Protein AF-A0A1H1RZ19-F1 (afdb_monomer)

Mean predicted aligned error: 8.36 Å

Solvent-accessible surface area (backbone atoms only — not comparable to full-atom values): 12724 Å² total; per-residue (Å²): 133,84,78,77,74,50,70,67,59,52,52,50,51,54,49,50,52,49,50,51,52,53,49,49,51,53,49,47,53,51,46,60,72,70,47,78,81,50,69,70,59,29,26,63,43,12,75,70,41,49,83,38,69,93,75,82,84,75,64,56,87,91,34,63,36,38,54,49,29,63,67,42,59,82,51,54,64,71,57,31,11,43,43,9,34,37,51,69,26,90,18,26,18,36,64,32,39,42,52,25,56,21,51,54,70,91,47,77,71,56,74,73,38,86,88,57,68,64,38,56,45,29,55,48,44,35,52,49,25,48,76,73,72,44,88,58,49,57,59,92,46,32,67,60,30,39,68,54,41,33,28,53,44,12,41,52,46,45,72,35,44,58,74,87,52,40,61,59,48,61,75,75,44,65,86,37,77,38,57,45,46,52,51,50,51,44,32,47,40,21,65,33,67,42,86,95,45,59,62,78,91,61,55,98,84,68,61,75,79,60,60,51,51,56,55,38,50,32,49,61,44,38,59,71,62,73,75,110

Nearest PDB structures (foldseek):
  3h2u-assembly2_C  TM=2.054E-01  e=4.046E+00  Homo sapiens
  2wxx-assembly3_C  TM=2.469E-01  e=5.140E+00  Mus musculus

Foldseek 3Di:
DDPPCPPVNVVVVVVVVVVVVVVVVVVVVVVVVVDQDDLLRLLQQLVVAAADDDDDDADDPPFQLNVLLVLLVVDDQSLLSSLCSLLVFNHSYSRSSSQSLQQDDPDPVSVVDPPRNGHTNLVSLQSLCVVLVHDDDDSVVSLVSLLVLQLSLQQLLLVLFDPVCNVVDVVPDDRRLCPSLVVLSLLSSVSSVNPPGDVPPDDPPRDRPDRSNSSSSSVSSCSVVVVD

Sequence (228 aa):
MTKYKSRRRWQAECWLSRQTDTLAEHLSALREQLLPATWPVRCARAGGLPDGRLGNWQPQPGSSSAELALLLQPVPLEQRQLLGSLLDAPAAGALALVEAVEQLELEWRQRLDPLHSHRQYAAQLETLARLLKLTPAARSAYLDNERKIFPAIDILLFESLPIRLRTDMANRHVMGDGACLQWWLERLLARAGVSGYDLGSLGDDDWPEIPPAWLALGWIVSLRFAAG

Organism: NCBI:txid797277

Radius of gyration: 22.42 Å; Cα contacts (8 Å, |Δi|>4): 269; chains: 1; bounding box: 80×39×56 Å

pLDDT: mean 87.14, std 10.63, range [33.84, 95.94]

Structure (mmCIF, N/CA/C/O backbone):
data_AF-A0A1H1RZ19-F1
#
_entry.id   AF-A0A1H1RZ19-F1
#
loop_
_atom_site.group_PDB
_atom_site.id
_atom_site.type_symbol
_atom_site.label_atom_id
_atom_site.label_alt_id
_atom_site.label_comp_id
_atom_site.label_asym_id
_atom_site.label_entity_id
_atom_site.label_seq_id
_atom_site.pdbx_PDB_ins_code
_atom_site.Cartn_x
_atom_site.Cartn_y
_atom_site.Cartn_z
_atom_site.occupancy
_atom_site.B_iso_or_equiv
_atom_site.auth_seq_id
_atom_site.auth_comp_id
_atom_site.auth_asym_id
_atom_site.auth_atom_id
_atom_site.pdbx_PDB_model_num
ATOM 1 N N . MET A 1 1 ? 64.285 -7.521 20.292 1.00 33.84 1 MET A N 1
ATOM 2 C CA . MET A 1 1 ? 63.827 -8.304 21.463 1.00 33.84 1 MET A CA 1
ATOM 3 C C . MET A 1 1 ? 62.309 -8.237 21.530 1.00 33.84 1 MET A C 1
ATOM 5 O O . MET A 1 1 ? 61.757 -7.202 21.884 1.00 33.84 1 MET A O 1
ATOM 9 N N . THR A 1 2 ? 61.630 -9.297 21.104 1.00 47.00 2 THR A N 1
ATOM 10 C CA . THR A 1 2 ? 60.167 -9.405 21.126 1.00 47.00 2 THR A CA 1
ATOM 11 C C . THR A 1 2 ? 59.695 -9.617 22.568 1.00 47.00 2 THR A C 1
ATOM 13 O 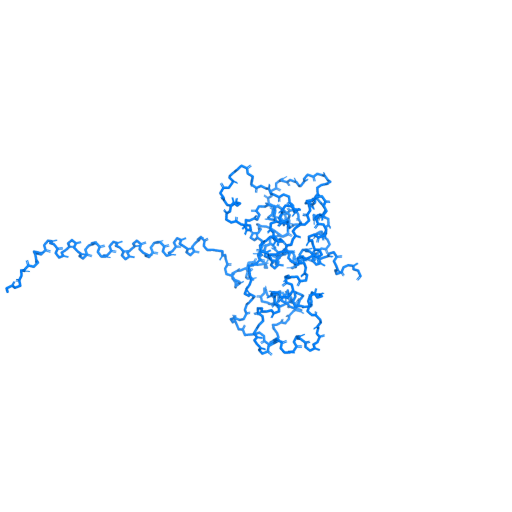O . THR A 1 2 ? 60.009 -10.622 23.200 1.00 47.00 2 THR A O 1
ATOM 16 N N . LYS A 1 3 ? 58.980 -8.635 23.137 1.00 55.81 3 LYS A N 1
ATOM 17 C CA . LYS A 1 3 ? 58.358 -8.759 24.466 1.00 55.81 3 LYS A CA 1
ATOM 18 C C . LYS A 1 3 ? 57.322 -9.885 24.413 1.00 55.81 3 LYS A C 1
ATOM 20 O O . LYS A 1 3 ? 56.315 -9.750 23.722 1.00 55.81 3 LYS A O 1
ATOM 25 N N . TYR A 1 4 ? 57.563 -10.972 25.145 1.00 54.56 4 TYR A N 1
ATOM 26 C CA . TYR A 1 4 ? 56.588 -12.042 25.351 1.00 54.56 4 TYR A CA 1
ATOM 27 C C . TYR A 1 4 ? 55.270 -11.434 25.857 1.00 54.56 4 TYR A C 1
ATOM 29 O O . TYR A 1 4 ? 55.223 -10.866 26.951 1.00 54.56 4 TYR A O 1
ATOM 37 N N . LYS A 1 5 ? 54.191 -11.519 25.062 1.00 57.38 5 LYS A N 1
ATOM 38 C CA . LYS A 1 5 ? 52.839 -11.214 25.550 1.00 57.38 5 LYS A CA 1
ATOM 39 C C . LYS A 1 5 ? 52.567 -12.172 26.709 1.00 57.38 5 LYS A C 1
ATOM 41 O O . LYS A 1 5 ? 52.636 -13.386 26.531 1.00 57.38 5 LYS A O 1
ATOM 46 N N . SER A 1 6 ? 52.301 -11.646 27.905 1.00 78.62 6 SER A N 1
ATOM 47 C CA . SER A 1 6 ? 51.962 -12.501 29.043 1.00 78.62 6 SER A CA 1
ATOM 48 C C . SER A 1 6 ? 50.733 -13.339 28.680 1.00 78.62 6 SER A C 1
ATOM 50 O O . SER A 1 6 ? 49.784 -12.827 28.083 1.00 78.62 6 SER A O 1
ATOM 52 N N . ARG A 1 7 ? 50.736 -14.632 29.030 1.00 76.06 7 ARG A N 1
ATOM 53 C CA . ARG A 1 7 ? 49.627 -15.559 28.732 1.00 76.06 7 ARG A CA 1
ATOM 54 C C . ARG A 1 7 ? 48.264 -14.982 29.138 1.00 76.06 7 ARG A C 1
ATOM 56 O O . ARG A 1 7 ? 47.298 -15.132 28.403 1.00 76.06 7 ARG A O 1
ATOM 63 N N . ARG A 1 8 ? 48.219 -14.250 30.258 1.00 77.56 8 ARG A N 1
ATOM 64 C CA . ARG A 1 8 ? 47.027 -13.539 30.749 1.00 77.56 8 ARG A CA 1
ATOM 65 C C . ARG A 1 8 ? 46.564 -12.419 29.814 1.00 77.56 8 ARG A C 1
ATOM 67 O O . ARG A 1 8 ? 45.372 -12.293 29.575 1.00 77.56 8 ARG A O 1
ATOM 74 N N . ARG A 1 9 ? 47.489 -11.626 29.262 1.00 79.44 9 ARG A N 1
ATOM 75 C CA . ARG A 1 9 ? 47.165 -10.559 28.304 1.00 79.44 9 ARG A CA 1
ATOM 76 C C . ARG A 1 9 ? 46.653 -11.129 26.984 1.00 79.44 9 ARG A C 1
ATOM 78 O O . ARG A 1 9 ? 45.680 -10.617 26.454 1.00 79.44 9 ARG A O 1
ATOM 85 N N . TRP A 1 10 ? 47.257 -12.213 26.497 1.00 82.38 10 TRP A N 1
ATOM 86 C CA . TRP A 1 10 ? 46.764 -12.910 25.307 1.00 82.38 10 TRP A CA 1
ATOM 87 C C . TRP A 1 10 ? 45.369 -13.517 25.533 1.00 82.38 10 TRP A C 1
ATOM 89 O O . TRP A 1 10 ? 44.485 -13.339 24.706 1.00 82.38 10 TRP A O 1
ATOM 99 N N . GLN A 1 11 ? 45.128 -14.148 26.688 1.00 82.56 11 GLN A N 1
ATOM 100 C CA . GLN A 1 11 ? 43.800 -14.659 27.054 1.00 82.56 11 GLN A CA 1
ATOM 101 C C . GLN A 1 11 ? 42.747 -13.547 27.158 1.00 82.56 11 GLN A C 1
ATOM 103 O O . GLN A 1 11 ? 41.625 -13.744 26.702 1.00 82.56 11 GLN A O 1
ATOM 108 N N . ALA A 1 12 ? 43.105 -12.384 27.712 1.00 83.19 12 ALA A N 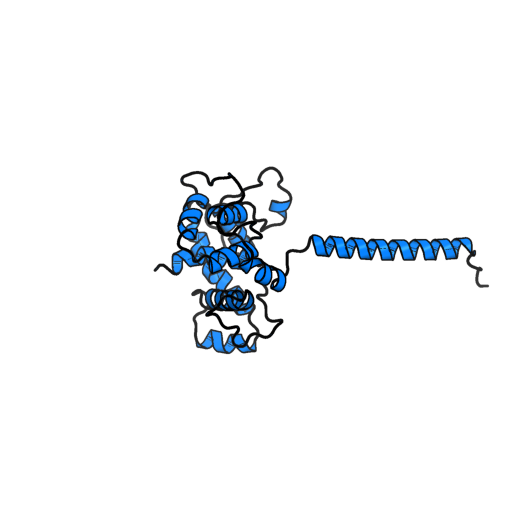1
ATOM 109 C CA . ALA A 1 12 ? 42.217 -11.226 27.776 1.00 83.19 12 ALA A CA 1
ATOM 110 C C . ALA A 1 12 ? 41.920 -10.642 26.384 1.00 83.19 12 ALA A C 1
ATOM 112 O O . ALA A 1 12 ? 40.768 -10.343 26.094 1.00 83.19 12 ALA A O 1
ATOM 113 N N . GLU A 1 13 ? 42.925 -10.533 25.506 1.00 84.94 13 GLU A N 1
ATOM 114 C CA . GLU A 1 13 ? 42.750 -10.103 24.109 1.00 84.94 13 GLU A CA 1
ATOM 115 C C . GLU A 1 13 ? 41.834 -11.073 23.339 1.00 84.94 13 GLU A C 1
ATOM 117 O O . GLU A 1 13 ? 40.903 -10.635 22.668 1.00 84.94 13 GLU A O 1
ATOM 122 N N . CYS A 1 14 ? 42.025 -12.388 23.490 1.00 83.81 14 CYS A N 1
ATOM 123 C CA . CYS A 1 14 ? 41.146 -13.391 22.882 1.00 83.81 14 CYS A CA 1
ATOM 124 C C . CYS A 1 14 ? 39.724 -13.359 23.455 1.00 83.81 14 CYS A C 1
ATOM 126 O O . CYS A 1 14 ? 38.765 -13.552 22.712 1.00 83.81 14 CYS A O 1
ATOM 128 N N . TRP A 1 15 ? 39.571 -13.137 24.763 1.00 87.81 15 TRP A N 1
ATOM 129 C CA . TRP A 1 15 ? 38.255 -13.007 25.385 1.00 87.81 15 TRP A CA 1
ATOM 130 C C . TRP A 1 15 ? 37.529 -11.756 24.880 1.00 87.81 15 TRP A C 1
ATOM 132 O O . TRP A 1 15 ? 36.383 -11.866 24.460 1.00 87.81 15 TRP A O 1
ATOM 142 N N . LEU A 1 16 ? 38.211 -10.606 24.829 1.00 87.12 16 LEU A N 1
ATOM 143 C CA . LEU A 1 16 ? 37.665 -9.359 24.285 1.00 87.12 16 LEU A CA 1
ATOM 144 C C . LEU A 1 16 ? 37.248 -9.510 22.820 1.00 87.12 16 LEU A C 1
ATOM 146 O O . LEU A 1 16 ? 36.132 -9.135 22.492 1.00 87.12 16 LEU A O 1
ATOM 150 N N . SER A 1 17 ? 38.097 -10.112 21.977 1.00 86.50 17 SER A N 1
ATOM 151 C CA . SER A 1 17 ? 37.775 -10.369 20.565 1.00 86.50 17 SER A CA 1
ATOM 152 C C . SER A 1 17 ? 36.513 -11.220 20.416 1.00 86.50 17 SER A C 1
ATOM 154 O O . SER A 1 17 ? 35.627 -10.888 19.640 1.00 86.50 17 SER A O 1
ATOM 156 N N . ARG A 1 18 ? 36.381 -12.288 21.211 1.00 86.00 18 ARG A N 1
ATOM 157 C CA . ARG A 1 18 ? 35.176 -13.128 21.181 1.00 86.00 18 ARG A CA 1
ATOM 158 C C . ARG A 1 18 ? 33.934 -12.362 21.624 1.00 86.00 18 ARG A C 1
ATOM 160 O O . ARG A 1 18 ? 32.890 -12.517 21.012 1.00 86.00 18 ARG A O 1
ATOM 167 N N . GLN A 1 19 ? 34.037 -11.537 22.667 1.00 86.38 19 GLN A N 1
ATOM 168 C CA . GLN A 1 19 ? 32.906 -10.720 23.113 1.00 86.38 19 GLN A CA 1
ATOM 169 C C . GLN A 1 19 ? 32.511 -9.670 22.071 1.00 86.38 19 GLN A C 1
ATOM 171 O O . GLN A 1 19 ? 31.323 -9.421 21.895 1.00 86.38 19 GLN A O 1
ATOM 176 N N . THR A 1 20 ? 33.471 -9.071 21.358 1.00 85.50 20 THR A N 1
ATOM 177 C CA . THR A 1 20 ? 33.160 -8.144 20.262 1.00 85.50 20 THR A CA 1
ATOM 178 C C . THR A 1 20 ? 32.471 -8.846 19.100 1.00 85.50 20 THR A C 1
ATOM 180 O O . THR A 1 20 ? 31.514 -8.289 18.572 1.00 85.50 20 THR A O 1
ATOM 183 N N . ASP A 1 21 ? 32.889 -10.067 18.757 1.00 87.94 21 ASP A N 1
ATOM 184 C CA . ASP A 1 21 ? 32.247 -10.860 17.703 1.00 87.94 21 ASP A CA 1
ATOM 185 C C . ASP A 1 21 ? 30.809 -11.229 18.107 1.00 87.94 21 ASP A C 1
ATOM 187 O O . ASP A 1 21 ? 29.872 -10.967 17.358 1.00 87.94 21 ASP A O 1
ATOM 191 N N . THR A 1 22 ? 30.597 -11.701 19.343 1.00 87.12 22 THR A N 1
ATOM 192 C CA . THR A 1 22 ? 29.250 -11.995 19.870 1.00 87.12 22 THR A CA 1
ATOM 193 C C . THR A 1 22 ? 28.356 -10.751 19.914 1.00 87.12 22 THR A C 1
ATOM 195 O O . THR A 1 22 ? 27.176 -10.815 19.578 1.00 87.12 22 THR A O 1
ATOM 198 N N . LEU A 1 23 ? 28.894 -9.592 20.308 1.00 84.44 23 LEU A N 1
ATOM 199 C CA . LEU A 1 23 ? 28.138 -8.337 20.293 1.00 84.44 23 LEU A CA 1
ATOM 200 C C . LEU A 1 23 ? 27.804 -7.885 18.869 1.00 84.44 23 LEU A C 1
ATOM 202 O O . LEU A 1 23 ? 26.711 -7.368 18.652 1.00 84.44 23 LEU A O 1
ATOM 206 N N . ALA A 1 24 ? 28.709 -8.078 17.909 1.00 85.12 24 ALA A N 1
ATOM 207 C CA . ALA A 1 24 ? 28.450 -7.778 16.506 1.00 85.12 24 ALA A CA 1
ATOM 208 C C . ALA A 1 24 ? 27.351 -8.687 15.933 1.00 85.12 24 ALA A C 1
ATOM 210 O O . ALA A 1 24 ? 26.452 -8.185 15.263 1.00 85.12 24 ALA A O 1
ATOM 211 N N . GLU A 1 25 ? 27.365 -9.982 16.260 1.00 85.12 25 GLU A N 1
ATOM 212 C CA . GLU A 1 25 ? 26.311 -10.937 15.893 1.00 85.12 25 GLU A CA 1
ATOM 213 C C . GLU A 1 25 ? 24.958 -10.548 16.503 1.00 85.12 25 GLU A C 1
ATOM 215 O O . GLU A 1 25 ? 23.965 -10.438 15.786 1.00 85.12 25 GLU A O 1
ATOM 220 N N . HIS A 1 26 ? 24.914 -10.249 17.807 1.00 81.00 26 HIS A N 1
ATOM 221 C CA . HIS A 1 26 ? 23.688 -9.800 18.473 1.00 81.00 26 HIS A CA 1
ATOM 222 C C . HIS A 1 26 ? 23.165 -8.480 17.900 1.00 81.00 26 HIS A C 1
ATOM 224 O O . HIS A 1 26 ? 21.961 -8.315 17.719 1.00 81.00 26 HIS A O 1
ATOM 230 N N . LEU A 1 27 ? 24.054 -7.533 17.595 1.00 75.25 27 LEU A N 1
ATOM 231 C CA . LEU A 1 27 ? 23.679 -6.256 16.998 1.00 75.25 27 LEU A CA 1
ATOM 232 C C . LEU A 1 27 ? 23.210 -6.423 15.547 1.00 75.25 27 LEU A C 1
ATOM 234 O O . LEU A 1 27 ? 22.304 -5.707 15.129 1.00 75.25 27 LEU A O 1
ATOM 238 N N . SER A 1 28 ? 23.776 -7.370 14.793 1.00 73.94 28 SER A N 1
ATOM 239 C CA . SER A 1 28 ? 23.291 -7.744 13.459 1.00 73.94 28 SER A CA 1
ATOM 240 C C . SER A 1 28 ? 21.894 -8.355 13.535 1.00 73.94 28 SER A C 1
ATOM 242 O O . SER A 1 28 ? 20.997 -7.891 12.841 1.00 73.94 28 SER A O 1
ATOM 244 N N . ALA A 1 29 ? 21.673 -9.307 14.445 1.00 71.88 29 ALA A N 1
ATOM 245 C CA . ALA A 1 29 ? 20.367 -9.929 14.653 1.00 71.88 29 ALA A CA 1
ATOM 246 C C . ALA A 1 29 ? 19.306 -8.910 15.106 1.00 71.88 29 ALA A C 1
ATOM 248 O O . ALA A 1 29 ? 18.189 -8.900 14.597 1.00 71.88 29 ALA A O 1
ATOM 249 N N . LEU A 1 30 ? 19.658 -7.998 16.020 1.00 67.38 30 LEU A N 1
ATOM 250 C CA . LEU A 1 30 ? 18.777 -6.900 16.428 1.00 67.38 30 LEU A CA 1
ATOM 251 C C . LEU A 1 30 ? 18.488 -5.940 15.272 1.00 67.38 30 LEU A C 1
ATOM 253 O O . LEU A 1 30 ? 17.358 -5.491 15.120 1.00 67.38 30 LEU A O 1
ATOM 257 N N . ARG A 1 31 ? 19.485 -5.625 14.438 1.00 65.31 31 ARG A N 1
ATOM 258 C CA . ARG A 1 31 ? 19.270 -4.817 13.233 1.00 65.31 31 ARG A CA 1
ATOM 259 C C . ARG A 1 31 ? 18.312 -5.507 12.273 1.00 65.31 31 ARG A C 1
ATOM 261 O O . ARG A 1 31 ? 17.390 -4.852 11.816 1.00 65.31 31 ARG A O 1
ATOM 268 N N . GLU A 1 32 ? 18.479 -6.800 12.018 1.00 63.59 32 GLU A N 1
ATOM 269 C CA . GLU A 1 32 ? 17.571 -7.584 11.172 1.00 63.59 32 GLU A CA 1
ATOM 270 C C . GLU A 1 32 ? 16.138 -7.606 11.715 1.00 63.59 32 GLU A C 1
ATOM 272 O O . GLU A 1 32 ? 15.199 -7.441 10.945 1.00 63.59 32 GLU A O 1
ATOM 277 N N . GLN A 1 33 ? 15.960 -7.716 13.035 1.00 61.22 33 GLN A N 1
ATOM 278 C CA . GLN A 1 33 ? 14.642 -7.656 13.682 1.00 61.22 33 GLN A CA 1
ATOM 279 C C . GLN A 1 33 ? 13.977 -6.275 13.600 1.00 61.22 33 GLN A C 1
ATOM 281 O O . GLN A 1 33 ? 12.756 -6.174 13.688 1.00 61.22 33 GLN A O 1
ATOM 286 N N . LEU A 1 34 ? 14.773 -5.213 13.466 1.00 61.41 34 LEU A N 1
ATOM 287 C CA . LEU A 1 34 ? 14.302 -3.829 13.391 1.00 61.41 34 LEU A CA 1
ATOM 288 C C . LEU A 1 34 ? 14.197 -3.313 11.949 1.00 61.41 34 LEU A C 1
ATOM 290 O O . LEU A 1 34 ? 13.674 -2.217 11.730 1.00 61.41 34 LEU A O 1
ATOM 294 N N . LEU A 1 35 ? 14.708 -4.061 10.967 1.00 65.69 35 LEU A N 1
ATOM 295 C CA . LEU A 1 35 ? 14.567 -3.712 9.562 1.00 65.69 35 LEU A CA 1
ATOM 296 C C . LEU A 1 35 ? 13.120 -3.958 9.108 1.00 65.69 35 LEU A C 1
ATOM 298 O O . LEU A 1 35 ? 12.492 -4.933 9.524 1.00 65.69 35 LEU A O 1
ATOM 302 N N . PRO A 1 36 ? 12.573 -3.097 8.231 1.00 71.31 36 PRO A N 1
ATOM 303 C CA . PRO A 1 36 ? 11.273 -3.347 7.626 1.00 71.31 36 PRO A CA 1
ATOM 304 C C . PRO A 1 36 ? 11.257 -4.719 6.946 1.00 71.31 36 PRO A C 1
ATOM 306 O O . PRO A 1 36 ? 12.239 -5.104 6.310 1.00 71.31 36 PRO A O 1
ATOM 309 N N . ALA A 1 37 ? 10.125 -5.423 7.022 1.00 82.38 37 ALA A N 1
ATOM 310 C CA . ALA A 1 37 ? 9.965 -6.704 6.342 1.00 82.38 37 ALA A CA 1
ATOM 311 C C . ALA A 1 37 ? 10.319 -6.588 4.848 1.00 82.38 37 ALA A C 1
ATOM 313 O O . ALA A 1 37 ? 9.940 -5.614 4.183 1.00 82.38 37 ALA A O 1
ATOM 314 N N . THR A 1 38 ? 11.034 -7.583 4.324 1.00 88.12 38 THR A N 1
ATOM 315 C CA . THR A 1 38 ? 11.416 -7.641 2.909 1.00 88.12 38 THR A CA 1
ATOM 316 C C . THR A 1 38 ? 10.196 -7.896 2.021 1.00 88.12 38 THR A C 1
ATOM 318 O O . THR A 1 38 ? 9.161 -8.388 2.479 1.00 88.12 38 THR A O 1
ATOM 321 N N . TRP A 1 39 ? 10.308 -7.590 0.727 1.00 91.19 39 TRP A N 1
ATOM 322 C CA . TRP A 1 39 ? 9.234 -7.836 -0.237 1.00 91.19 39 TRP A CA 1
ATOM 323 C C . TRP A 1 39 ? 8.724 -9.292 -0.269 1.00 91.19 39 TRP A C 1
ATOM 325 O O . TRP A 1 39 ? 7.502 -9.461 -0.213 1.00 91.19 39 TRP A O 1
ATOM 335 N N . PRO A 1 40 ? 9.583 -10.338 -0.271 1.00 91.56 40 PRO A N 1
ATOM 336 C CA . PRO A 1 40 ? 9.120 -11.724 -0.173 1.00 91.56 40 PRO A CA 1
ATOM 337 C C . PRO A 1 40 ? 8.281 -11.989 1.081 1.00 91.56 40 PRO A C 1
ATOM 339 O O . PRO A 1 40 ? 7.213 -12.591 0.994 1.00 91.56 40 PRO A O 1
ATOM 342 N N . VAL A 1 41 ? 8.730 -11.495 2.243 1.00 91.06 41 VAL A N 1
ATOM 343 C CA . VAL A 1 41 ? 8.024 -11.676 3.523 1.00 91.06 41 VAL A CA 1
ATOM 344 C C . VAL A 1 41 ? 6.656 -10.994 3.489 1.00 91.06 41 VAL A C 1
ATOM 346 O O . VAL A 1 41 ? 5.673 -11.563 3.959 1.00 91.06 41 VAL A O 1
ATOM 349 N N . ARG A 1 42 ? 6.563 -9.804 2.886 1.00 92.88 42 ARG A N 1
ATOM 350 C CA . ARG A 1 42 ? 5.290 -9.090 2.717 1.00 92.88 42 ARG A CA 1
ATOM 351 C C . ARG A 1 42 ? 4.338 -9.827 1.772 1.00 92.88 42 ARG A C 1
ATOM 353 O O . ARG A 1 42 ? 3.176 -10.031 2.105 1.00 92.88 42 ARG A O 1
ATOM 360 N N . CYS A 1 43 ? 4.822 -10.303 0.627 1.00 92.62 43 CYS A N 1
ATOM 361 C CA . CYS A 1 43 ? 3.972 -11.057 -0.300 1.00 92.62 43 CYS A CA 1
ATOM 362 C C . CYS A 1 43 ? 3.447 -12.351 0.341 1.00 92.62 43 CYS A C 1
ATOM 364 O O . CYS A 1 43 ? 2.262 -12.647 0.230 1.00 92.62 43 CYS A O 1
ATOM 366 N N . ALA A 1 44 ? 4.295 -13.070 1.084 1.00 91.88 44 ALA A N 1
ATOM 367 C CA . ALA A 1 44 ? 3.886 -14.269 1.814 1.00 91.88 44 ALA A CA 1
ATOM 368 C C . ALA A 1 44 ? 2.870 -13.969 2.933 1.00 91.88 44 ALA A C 1
ATOM 370 O O . ALA A 1 44 ? 1.959 -14.760 3.173 1.00 91.88 44 ALA A O 1
ATOM 371 N N . ARG A 1 45 ? 2.999 -12.821 3.615 1.00 92.44 45 ARG A N 1
ATOM 372 C CA . ARG A 1 45 ? 2.071 -12.390 4.673 1.00 92.44 45 ARG A CA 1
ATOM 373 C C . ARG A 1 45 ? 0.700 -11.992 4.128 1.00 92.44 45 ARG A C 1
ATOM 375 O O . ARG A 1 45 ? -0.286 -12.213 4.829 1.00 92.44 45 ARG A O 1
ATOM 382 N N . ALA A 1 46 ? 0.626 -11.418 2.925 1.00 91.56 46 ALA A N 1
ATOM 383 C CA . ALA A 1 46 ? -0.607 -10.864 2.364 1.00 91.56 46 ALA A CA 1
ATOM 384 C C . ALA A 1 46 ? -1.785 -11.853 2.438 1.00 91.56 46 ALA A C 1
ATOM 386 O O . ALA A 1 46 ? -2.792 -11.547 3.074 1.00 91.56 46 ALA A O 1
ATOM 387 N N . GLY A 1 47 ? -1.626 -13.072 1.910 1.00 86.00 47 GLY A N 1
ATOM 388 C CA . GLY A 1 47 ? -2.696 -14.081 1.890 1.00 86.00 47 GLY A CA 1
ATOM 389 C C . GLY A 1 47 ? -3.143 -14.594 3.269 1.00 86.00 47 GLY A C 1
ATOM 390 O O . GLY A 1 47 ? -4.195 -15.217 3.378 1.00 86.00 47 GLY A O 1
ATOM 391 N N . GLY A 1 48 ? -2.371 -14.330 4.330 1.00 87.56 48 GLY A N 1
ATOM 392 C CA . GLY A 1 48 ? -2.681 -14.740 5.702 1.00 87.56 48 GLY A CA 1
ATOM 393 C C . GLY A 1 48 ? -3.392 -13.678 6.544 1.00 87.56 48 GLY A C 1
ATOM 394 O O . GLY A 1 48 ? -3.719 -13.946 7.701 1.00 87.56 48 GLY A O 1
ATOM 395 N N . LEU A 1 49 ? -3.612 -12.468 6.017 1.00 91.88 49 LEU A N 1
ATOM 396 C CA . LEU A 1 49 ? -4.243 -11.396 6.785 1.00 91.88 49 LEU A CA 1
ATOM 397 C C . LEU A 1 49 ? -5.763 -11.603 6.880 1.00 91.88 49 LEU A C 1
ATOM 399 O O . LEU A 1 49 ? -6.424 -11.744 5.846 1.00 91.88 49 LEU A O 1
ATOM 403 N N . PRO A 1 50 ? -6.345 -11.585 8.094 1.00 92.06 50 PRO A N 1
ATOM 404 C CA . PRO A 1 50 ? -7.780 -11.767 8.261 1.00 92.06 50 PRO A CA 1
ATOM 405 C C . PRO A 1 50 ? -8.554 -10.583 7.673 1.00 92.06 50 PRO A C 1
ATOM 407 O O . PRO A 1 50 ? -8.143 -9.424 7.818 1.00 92.06 50 PRO A O 1
ATOM 410 N N . ASP A 1 51 ? -9.706 -10.869 7.057 1.00 85.19 51 ASP A N 1
ATOM 411 C CA . ASP A 1 51 ? -10.685 -9.824 6.765 1.00 85.19 51 ASP A CA 1
ATOM 412 C C . ASP A 1 51 ? -11.346 -9.387 8.074 1.00 85.19 51 ASP A C 1
ATOM 414 O O . ASP A 1 51 ? -11.799 -10.208 8.873 1.00 85.19 51 ASP A O 1
ATOM 418 N N . GLY A 1 52 ? -11.374 -8.082 8.310 1.00 85.38 52 GLY A N 1
ATOM 419 C CA . GLY A 1 52 ? -11.958 -7.496 9.502 1.00 85.38 52 GLY A CA 1
ATOM 420 C C . GLY A 1 52 ? -10.987 -6.620 10.270 1.00 85.38 52 GLY A C 1
ATOM 421 O O . GLY A 1 52 ? -10.053 -6.024 9.730 1.00 85.38 52 GLY A O 1
ATOM 422 N N . ARG A 1 53 ? -11.279 -6.475 11.556 1.00 82.56 53 ARG A N 1
ATOM 423 C CA . ARG A 1 53 ? -10.671 -5.463 12.400 1.00 82.56 53 ARG A CA 1
ATOM 424 C C . ARG A 1 53 ? -10.310 -6.038 13.758 1.00 82.56 53 ARG A C 1
ATOM 426 O O . ARG A 1 53 ? -11.129 -6.708 14.372 1.00 82.56 53 ARG A O 1
ATOM 433 N N . LEU A 1 54 ? -9.103 -5.731 14.226 1.00 76.06 54 LEU A N 1
ATOM 434 C CA . LEU A 1 54 ? -8.569 -6.236 15.495 1.00 76.06 54 LEU A CA 1
ATOM 435 C C . LEU A 1 54 ? -8.599 -5.197 16.636 1.00 76.06 54 LEU A C 1
ATOM 437 O O . LEU A 1 54 ? -8.178 -5.505 17.745 1.00 76.06 54 LEU A O 1
ATOM 441 N N . GLY A 1 55 ? -9.110 -3.984 16.389 1.00 80.00 55 GLY A N 1
ATOM 442 C CA . GLY A 1 55 ? -9.170 -2.883 17.359 1.00 80.00 55 GLY A CA 1
ATOM 443 C C . GLY A 1 55 ? -10.457 -2.053 17.276 1.00 80.00 55 GLY A C 1
ATOM 444 O O . GLY A 1 55 ? -11.292 -2.273 16.399 1.00 80.00 55 GLY A O 1
ATOM 445 N N . ASN A 1 56 ? -10.599 -1.081 18.189 1.00 86.50 56 ASN A N 1
ATOM 446 C CA . ASN A 1 56 ? -11.799 -0.236 18.341 1.00 86.50 56 ASN A CA 1
ATOM 447 C C . ASN A 1 56 ? -11.622 1.227 17.893 1.00 86.50 56 ASN A C 1
ATOM 449 O O . ASN A 1 56 ? -12.606 1.955 17.832 1.00 86.50 56 ASN A O 1
ATOM 453 N N . TRP A 1 57 ? -10.404 1.663 17.556 1.00 89.50 57 TRP A N 1
ATOM 454 C CA . TRP A 1 57 ? -10.089 3.002 17.021 1.00 89.50 57 TRP A CA 1
ATOM 455 C C . TRP A 1 57 ? -11.055 3.477 15.907 1.00 89.50 57 TRP A C 1
ATOM 457 O O . TRP A 1 57 ? -11.536 2.677 15.130 1.00 89.50 57 TRP A O 1
ATOM 467 N N . GLN A 1 58 ? -11.405 4.743 15.755 1.00 90.56 58 GLN A N 1
ATOM 468 C CA . GLN A 1 58 ? -12.221 5.146 14.597 1.00 90.56 58 GLN A CA 1
ATOM 469 C C . GLN A 1 58 ? -11.701 6.466 14.059 1.00 90.56 58 GLN A C 1
ATOM 471 O O . GLN A 1 58 ? -11.303 7.315 14.862 1.00 90.56 58 GLN A O 1
ATOM 476 N N . PRO A 1 59 ? -11.708 6.662 12.727 1.00 91.81 59 PRO A N 1
ATOM 477 C CA . PRO A 1 59 ? -11.363 7.955 12.176 1.00 91.81 59 PRO A CA 1
ATOM 478 C C . PRO A 1 59 ? -12.388 8.986 12.645 1.00 91.81 59 PRO A C 1
ATOM 480 O O . PRO A 1 59 ? -13.579 8.696 12.791 1.00 91.81 59 PRO A O 1
ATOM 483 N N . GLN A 1 60 ? -11.930 10.217 1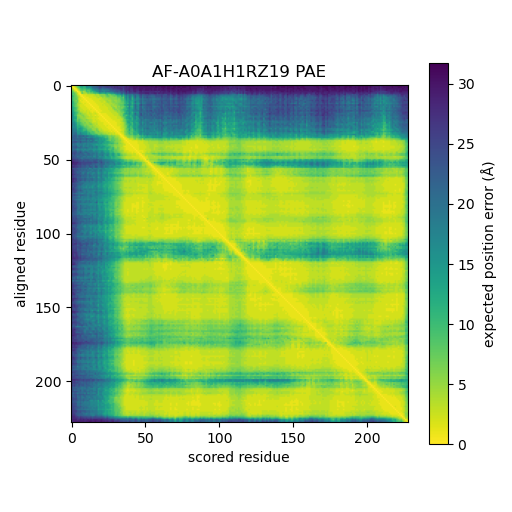2.847 1.00 90.12 60 GLN A N 1
ATOM 484 C CA . GLN A 1 60 ? -12.827 11.313 13.179 1.00 90.12 60 GLN A CA 1
ATOM 485 C C . GLN A 1 60 ? -13.851 11.513 12.041 1.00 90.12 60 GLN A C 1
ATOM 487 O O . GLN A 1 60 ? -13.443 11.590 10.875 1.00 90.12 60 GLN A O 1
ATOM 492 N N . PRO A 1 61 ? -15.159 11.634 12.333 1.00 90.56 61 PRO A N 1
ATOM 493 C CA . PRO A 1 61 ? -16.165 11.903 11.310 1.00 90.56 61 PRO A CA 1
ATOM 494 C C . PRO A 1 61 ? -15.845 13.176 10.517 1.00 90.56 61 PRO A C 1
ATOM 496 O O . PRO A 1 61 ? -15.462 14.191 11.097 1.00 90.56 61 PRO A O 1
ATOM 499 N N . GLY A 1 62 ? -15.990 13.114 9.192 1.00 88.69 62 GLY A N 1
ATOM 500 C CA . GLY A 1 62 ? -15.682 14.235 8.293 1.00 88.69 62 GLY A CA 1
ATOM 501 C C . GLY A 1 62 ? -14.186 14.512 8.088 1.00 88.69 62 GLY A C 1
ATOM 502 O O . GLY A 1 62 ? -13.836 15.528 7.496 1.00 88.69 62 GLY A O 1
ATOM 503 N N . SER A 1 63 ? -13.295 13.643 8.576 1.00 93.50 63 SER A N 1
ATOM 504 C CA . SER A 1 63 ? -11.859 13.729 8.288 1.00 93.50 63 SER A CA 1
ATOM 505 C C . SER A 1 63 ? -11.489 13.042 6.969 1.00 93.50 63 SER A C 1
ATOM 507 O O . SER A 1 63 ? -12.193 12.149 6.496 1.00 93.50 63 SER A O 1
ATOM 509 N N . SER A 1 64 ? -10.315 13.385 6.431 1.00 94.56 64 SER A N 1
ATOM 510 C CA . SER A 1 64 ? -9.717 12.691 5.275 1.00 94.56 64 SER A CA 1
ATOM 511 C C . SER A 1 64 ? -9.593 11.173 5.481 1.00 94.56 64 SER A C 1
ATOM 513 O O . SER A 1 64 ? -9.775 10.401 4.545 1.00 94.56 64 SER A O 1
ATOM 515 N N . SER A 1 65 ? -9.353 10.724 6.714 1.00 94.69 65 SER A N 1
ATOM 516 C CA . SER A 1 65 ? -9.273 9.304 7.066 1.00 94.69 65 SER A CA 1
ATOM 517 C C . SER A 1 65 ? -10.638 8.605 7.045 1.00 94.69 65 SER A C 1
ATOM 519 O O . SER A 1 65 ? -10.726 7.426 6.706 1.00 94.69 65 SER A O 1
ATOM 521 N N . ALA A 1 66 ? -11.721 9.320 7.370 1.00 93.94 66 ALA A N 1
ATOM 522 C CA . ALA A 1 66 ? -13.077 8.788 7.243 1.00 93.94 66 ALA A CA 1
ATOM 523 C C . ALA A 1 66 ? -13.476 8.624 5.768 1.00 93.94 66 ALA A C 1
ATOM 525 O O . ALA A 1 66 ? -14.083 7.619 5.407 1.00 93.94 66 ALA A O 1
ATOM 526 N N . GLU A 1 67 ? -13.081 9.563 4.904 1.00 94.44 67 GLU A N 1
ATOM 527 C CA . GLU A 1 67 ? -13.259 9.418 3.455 1.00 94.44 67 GLU A CA 1
ATOM 528 C C . GLU A 1 67 ? -12.441 8.251 2.892 1.00 94.44 67 GLU A C 1
ATOM 530 O O . GLU A 1 67 ? -12.960 7.460 2.105 1.00 94.44 67 GLU A O 1
ATOM 535 N N . LEU A 1 68 ? -11.192 8.091 3.340 1.00 95.06 68 LEU A N 1
ATOM 536 C CA . LEU A 1 68 ? -10.355 6.956 2.958 1.00 95.06 68 LEU A CA 1
ATOM 537 C C . LEU A 1 68 ? -11.006 5.613 3.329 1.00 95.06 68 LEU A C 1
ATOM 539 O O . LEU A 1 68 ? -10.963 4.668 2.543 1.00 95.06 68 LEU A O 1
ATOM 543 N N . ALA A 1 69 ? -11.652 5.523 4.495 1.00 94.69 69 ALA A N 1
ATOM 544 C CA . ALA A 1 69 ? -12.360 4.308 4.892 1.00 94.69 69 ALA A CA 1
ATOM 545 C C . ALA A 1 69 ? -13.462 3.932 3.888 1.00 94.69 69 ALA A C 1
ATOM 547 O O . ALA A 1 69 ? -13.618 2.751 3.585 1.00 94.69 69 ALA A O 1
ATOM 548 N N . LEU A 1 70 ? -14.190 4.916 3.345 1.00 94.12 70 LEU A N 1
ATOM 549 C CA . LEU A 1 70 ? -15.222 4.694 2.325 1.00 94.12 70 LEU A CA 1
ATOM 550 C C . LEU A 1 70 ? -14.624 4.242 0.986 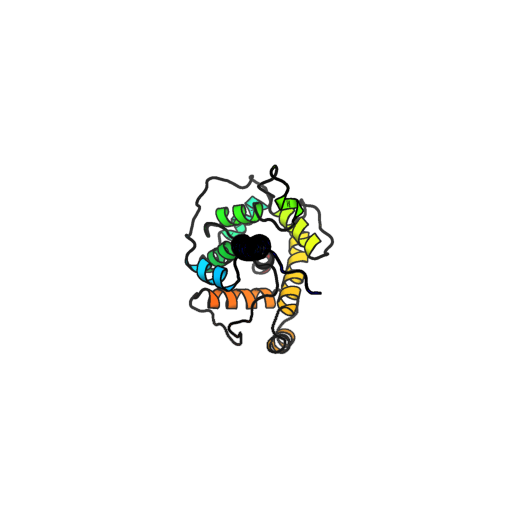1.00 94.12 70 LEU A C 1
ATOM 552 O O . LEU A 1 70 ? -15.196 3.376 0.332 1.00 94.12 70 LEU A O 1
ATOM 556 N N . LEU A 1 71 ? -13.461 4.776 0.600 1.00 94.12 71 LEU A N 1
ATOM 557 C CA . LEU A 1 71 ? -12.758 4.358 -0.620 1.00 94.12 71 LEU A CA 1
ATOM 558 C C . LEU A 1 71 ? -12.252 2.919 -0.561 1.00 94.12 71 LEU A C 1
ATOM 560 O O . LEU A 1 71 ? -12.226 2.236 -1.580 1.00 94.12 71 LEU A O 1
ATOM 564 N N . LEU A 1 72 ? -11.831 2.463 0.619 1.00 95.12 72 LEU A N 1
ATOM 565 C CA . LEU A 1 72 ? -11.270 1.125 0.802 1.00 95.12 72 LEU A CA 1
ATOM 566 C C . LEU A 1 72 ? -12.340 0.036 0.928 1.00 95.12 72 LEU A C 1
ATOM 568 O O . LEU A 1 72 ? -12.035 -1.131 0.707 1.00 95.12 72 LEU A O 1
ATOM 572 N N . GLN A 1 73 ? -13.584 0.381 1.269 1.00 93.38 73 GLN A N 1
ATOM 573 C CA . GLN A 1 73 ? -14.685 -0.585 1.383 1.00 93.38 73 GLN A CA 1
ATOM 574 C C . GLN A 1 73 ? -14.963 -1.409 0.112 1.00 93.38 73 GLN A C 1
ATOM 576 O O . GLN A 1 73 ? -15.099 -2.625 0.241 1.00 93.38 73 GLN A O 1
ATOM 581 N N . PRO A 1 74 ? -15.056 -0.816 -1.095 1.00 94.25 74 PRO A N 1
ATOM 582 C CA . PRO A 1 74 ? -15.324 -1.572 -2.319 1.00 94.25 74 PRO A CA 1
ATOM 583 C C . PRO A 1 74 ? -14.111 -2.346 -2.855 1.00 94.25 74 PRO A C 1
ATOM 585 O O . PRO A 1 74 ? -14.252 -3.073 -3.836 1.00 94.25 74 PRO A O 1
ATOM 588 N N . VAL A 1 75 ? -12.922 -2.201 -2.259 1.00 93.88 75 VAL A N 1
ATOM 589 C CA . VAL A 1 75 ? -11.706 -2.857 -2.756 1.00 93.88 75 VAL A CA 1
ATOM 590 C C . VAL A 1 75 ? -11.764 -4.372 -2.483 1.00 93.88 75 VAL A C 1
ATOM 592 O O . VAL A 1 75 ? -12.061 -4.774 -1.347 1.00 93.88 75 VAL A O 1
ATOM 595 N N . PRO A 1 76 ? -11.444 -5.224 -3.482 1.00 93.75 76 PRO A N 1
ATOM 596 C CA . PRO A 1 76 ? -11.379 -6.675 -3.308 1.00 93.75 76 PRO A CA 1
ATOM 597 C C . PRO A 1 76 ? -10.503 -7.099 -2.125 1.00 93.75 76 PRO A C 1
ATOM 599 O O . PRO A 1 76 ? -9.538 -6.419 -1.763 1.00 93.75 76 PRO A O 1
ATOM 602 N N . LEU A 1 77 ? -10.834 -8.230 -1.502 1.00 94.38 77 LEU A N 1
ATOM 603 C CA . LEU A 1 77 ? -10.150 -8.677 -0.288 1.00 94.38 77 LEU A CA 1
ATOM 604 C C . LEU A 1 77 ? -8.662 -8.935 -0.532 1.00 94.38 77 LEU A C 1
ATOM 606 O O . LEU A 1 77 ? -7.836 -8.496 0.260 1.00 94.38 77 LEU A O 1
ATOM 610 N N . GLU A 1 78 ? -8.316 -9.588 -1.636 1.00 94.12 78 GLU A N 1
ATOM 611 C CA . GLU A 1 78 ? -6.941 -9.933 -2.010 1.00 94.12 78 GLU A CA 1
ATOM 612 C C . GLU A 1 78 ? -6.087 -8.668 -2.141 1.00 94.12 78 GLU A C 1
ATOM 614 O O . GLU A 1 78 ? -4.934 -8.595 -1.711 1.00 94.12 78 GLU A O 1
ATOM 619 N N . GLN A 1 79 ? -6.710 -7.623 -2.677 1.00 94.56 79 GLN A N 1
ATOM 620 C CA . GLN A 1 79 ? -6.121 -6.310 -2.799 1.00 94.56 79 GLN A CA 1
ATOM 621 C C . GLN A 1 79 ? -5.928 -5.641 -1.425 1.00 94.56 79 GLN A C 1
ATOM 623 O O . GLN A 1 79 ? -4.834 -5.172 -1.096 1.00 94.56 79 GLN A O 1
ATOM 628 N N . ARG A 1 80 ? -6.950 -5.658 -0.567 1.00 95.75 80 ARG A N 1
ATOM 629 C CA . ARG A 1 80 ? -6.845 -5.145 0.808 1.00 95.75 80 ARG A CA 1
ATOM 630 C C . ARG A 1 80 ? -5.815 -5.902 1.651 1.00 95.75 80 ARG A C 1
ATOM 632 O O . ARG A 1 80 ? -5.139 -5.299 2.480 1.00 95.75 80 ARG A O 1
ATOM 639 N N . GLN A 1 81 ? -5.670 -7.201 1.433 1.00 95.81 81 GLN A N 1
ATOM 640 C CA . GLN A 1 81 ? -4.664 -8.053 2.060 1.00 95.81 81 GLN A CA 1
ATOM 641 C C . GLN A 1 81 ? -3.249 -7.658 1.638 1.00 95.81 81 GLN A C 1
ATOM 643 O O . GLN A 1 81 ? -2.372 -7.493 2.489 1.00 95.81 81 GLN A O 1
ATOM 648 N N . LEU A 1 82 ? -3.031 -7.415 0.344 1.00 95.69 82 LEU A N 1
ATOM 649 C CA . LEU A 1 82 ? -1.761 -6.877 -0.127 1.00 95.69 82 LEU A CA 1
ATOM 650 C C . LEU A 1 82 ? -1.483 -5.498 0.491 1.00 95.69 82 LEU A C 1
ATOM 652 O O . LEU A 1 82 ? -0.416 -5.321 1.076 1.00 95.69 82 LEU A O 1
ATOM 656 N N . LEU A 1 83 ? -2.446 -4.560 0.470 1.00 95.94 83 LEU A N 1
ATOM 657 C CA . LEU A 1 83 ? -2.315 -3.262 1.160 1.00 95.94 83 LEU A CA 1
ATOM 658 C C . LEU A 1 83 ? -1.927 -3.437 2.624 1.00 95.94 83 LEU A C 1
ATOM 660 O O . LEU A 1 83 ? -0.985 -2.800 3.093 1.00 95.94 83 LEU A O 1
ATOM 664 N N . GLY A 1 84 ? -2.627 -4.318 3.337 1.00 94.88 84 GLY A N 1
ATOM 665 C CA . GLY A 1 84 ? -2.371 -4.583 4.744 1.00 94.88 84 GLY A CA 1
ATOM 666 C C . GLY A 1 84 ? -0.941 -5.044 4.976 1.00 94.88 84 GLY A C 1
ATOM 667 O O . GLY A 1 84 ? -0.270 -4.540 5.871 1.00 94.88 84 GLY A O 1
ATOM 668 N N . SER A 1 85 ? -0.414 -5.915 4.119 1.00 95.38 85 SER A N 1
ATOM 669 C CA . SER A 1 85 ? 0.974 -6.343 4.250 1.00 95.38 85 SER A CA 1
ATOM 670 C C . SER A 1 85 ? 1.998 -5.266 3.876 1.00 95.38 85 SER A C 1
ATOM 672 O O . SER A 1 85 ? 3.111 -5.282 4.409 1.00 95.38 85 SER A O 1
ATOM 674 N N . LEU A 1 86 ? 1.682 -4.352 2.960 1.00 94.44 86 LEU A N 1
ATOM 675 C CA . LEU A 1 86 ? 2.579 -3.249 2.593 1.00 94.44 86 LEU A CA 1
ATOM 676 C C . LEU A 1 86 ? 2.626 -2.160 3.672 1.00 94.44 86 LEU A C 1
ATOM 678 O O . LEU A 1 86 ? 3.671 -1.550 3.879 1.00 94.44 86 LEU A O 1
ATOM 682 N N . LEU A 1 87 ? 1.506 -1.954 4.368 1.00 93.25 87 LEU A N 1
ATOM 683 C CA . LEU A 1 87 ? 1.349 -1.001 5.470 1.00 93.25 87 LEU A CA 1
ATOM 684 C C . LEU A 1 87 ? 1.716 -1.595 6.840 1.00 93.25 87 LEU A C 1
ATOM 686 O O . LEU A 1 87 ? 1.580 -0.918 7.852 1.00 93.25 87 LEU A O 1
ATOM 690 N N . ASP A 1 88 ? 2.128 -2.865 6.886 1.00 90.69 88 ASP A N 1
ATOM 691 C CA . ASP A 1 88 ? 2.329 -3.642 8.117 1.00 90.69 88 ASP A CA 1
ATOM 692 C C . ASP A 1 88 ? 1.082 -3.766 9.018 1.00 90.69 88 ASP A C 1
ATOM 694 O O . ASP A 1 88 ? 1.186 -4.151 10.185 1.00 90.69 88 ASP A O 1
ATOM 698 N N . ALA A 1 89 ? -0.111 -3.562 8.459 1.00 91.81 89 ALA A N 1
ATOM 699 C CA . ALA A 1 89 ? -1.386 -3.626 9.159 1.00 91.81 89 ALA A CA 1
ATOM 700 C C . ALA A 1 89 ? -1.676 -5.031 9.727 1.00 91.81 89 ALA A C 1
ATOM 702 O O . ALA A 1 89 ? -1.381 -6.051 9.092 1.00 91.81 89 ALA A O 1
ATOM 703 N N . PRO A 1 90 ? -2.308 -5.124 10.908 1.00 89.94 90 PRO A N 1
ATOM 704 C CA . PRO A 1 90 ? -2.595 -6.410 11.539 1.00 89.94 90 PRO A CA 1
ATOM 705 C C . PRO A 1 90 ? -3.780 -7.152 10.886 1.00 89.94 90 PRO A C 1
ATOM 707 O O . PRO A 1 90 ? -3.938 -8.351 11.100 1.00 89.94 90 PRO A O 1
ATOM 710 N N . ALA A 1 91 ? -4.604 -6.467 10.085 1.00 93.25 91 ALA A N 1
ATOM 711 C CA . ALA A 1 91 ? -5.751 -7.034 9.371 1.00 93.25 91 ALA A CA 1
ATOM 712 C C . ALA A 1 91 ? -6.025 -6.284 8.055 1.00 93.25 91 ALA A C 1
ATOM 714 O O . ALA A 1 91 ? -5.527 -5.175 7.854 1.00 93.25 91 ALA A O 1
ATOM 715 N N . ALA A 1 92 ? -6.844 -6.879 7.183 1.00 94.50 92 ALA A N 1
ATOM 716 C CA . ALA A 1 92 ? -7.185 -6.350 5.858 1.00 94.50 92 ALA A CA 1
ATOM 717 C C . ALA A 1 92 ? -8.527 -5.584 5.811 1.00 94.50 92 ALA A C 1
ATOM 719 O O . ALA A 1 92 ? -8.970 -5.156 4.745 1.00 94.50 92 ALA A O 1
ATOM 720 N N . GLY A 1 93 ? -9.224 -5.400 6.937 1.00 94.62 93 GLY A N 1
ATOM 721 C CA . GLY A 1 93 ? -10.446 -4.590 6.970 1.00 94.62 93 GLY A CA 1
ATOM 722 C C . GLY A 1 93 ? -10.166 -3.115 6.677 1.00 94.62 93 GLY A C 1
ATOM 723 O O . GLY A 1 93 ? -9.157 -2.577 7.126 1.00 94.62 93 GLY A O 1
ATOM 724 N N . ALA A 1 94 ? -11.087 -2.433 5.986 1.00 94.31 94 ALA A N 1
ATOM 725 C CA . ALA A 1 94 ? -10.916 -1.032 5.578 1.00 94.31 94 ALA A CA 1
ATOM 726 C C . ALA A 1 94 ? -10.460 -0.120 6.733 1.00 94.31 94 ALA A C 1
ATOM 728 O O . ALA A 1 94 ? -9.475 0.597 6.600 1.00 94.31 94 ALA A O 1
ATOM 729 N N . LEU A 1 95 ? -11.100 -0.206 7.905 1.00 94.75 95 LEU A N 1
ATOM 730 C CA . LEU A 1 95 ? -10.711 0.590 9.078 1.00 94.75 95 LEU A CA 1
ATOM 731 C C . LEU A 1 95 ? -9.326 0.233 9.636 1.00 94.75 95 LEU A C 1
ATOM 733 O O . LEU A 1 95 ? -8.639 1.125 10.119 1.00 94.75 95 LEU A O 1
ATOM 737 N N . ALA A 1 96 ? -8.912 -1.036 9.572 1.00 94.12 96 ALA A N 1
ATOM 738 C CA . ALA A 1 96 ? -7.576 -1.451 10.007 1.00 94.12 96 ALA A CA 1
ATOM 739 C C . ALA A 1 96 ? -6.490 -0.907 9.067 1.00 94.12 96 ALA A C 1
ATOM 741 O O . ALA A 1 96 ? -5.423 -0.506 9.524 1.00 94.12 96 ALA A O 1
ATOM 742 N N . LEU A 1 97 ? -6.783 -0.835 7.765 1.00 95.50 97 LEU A N 1
ATOM 743 C CA . LEU A 1 97 ? -5.902 -0.205 6.784 1.00 95.50 97 LEU A CA 1
ATOM 744 C C . LEU A 1 97 ? -5.798 1.307 7.007 1.00 95.50 97 LEU A C 1
ATOM 746 O O . LEU A 1 97 ? -4.695 1.842 6.973 1.00 95.50 97 LEU A O 1
ATOM 750 N N . VAL A 1 98 ? -6.914 1.994 7.285 1.00 95.31 98 VAL A N 1
ATOM 751 C CA . VAL A 1 98 ? -6.879 3.429 7.624 1.00 95.31 98 VAL A CA 1
ATOM 752 C C . VAL A 1 98 ? -6.053 3.672 8.887 1.00 95.31 98 VAL A C 1
ATOM 754 O O . VAL A 1 98 ? -5.210 4.563 8.896 1.00 95.31 98 VAL A O 1
ATOM 757 N N . GLU A 1 99 ? -6.253 2.867 9.930 1.00 94.38 99 GLU A N 1
ATOM 758 C CA . GLU A 1 99 ? -5.478 2.952 11.172 1.00 94.38 99 GLU A CA 1
ATOM 759 C C . GLU A 1 99 ? -3.974 2.776 10.906 1.00 94.38 99 GLU A C 1
ATOM 761 O O . GLU A 1 99 ? -3.163 3.577 11.369 1.00 94.38 99 GLU A O 1
ATOM 766 N N . ALA A 1 100 ? -3.605 1.793 10.077 1.00 93.19 100 ALA A N 1
ATOM 767 C CA . ALA A 1 100 ? -2.219 1.564 9.677 1.00 93.19 100 ALA A CA 1
ATOM 768 C C . ALA A 1 100 ? -1.631 2.736 8.874 1.00 93.19 100 ALA A C 1
ATOM 770 O O . ALA A 1 100 ? -0.479 3.108 9.085 1.00 93.19 100 ALA A O 1
ATOM 771 N N . VAL A 1 101 ? -2.419 3.368 7.994 1.00 94.50 101 VAL A N 1
ATOM 772 C CA . VAL A 1 101 ? -2.009 4.600 7.300 1.00 94.50 101 VAL A CA 1
ATOM 773 C C . VAL A 1 101 ? -1.762 5.728 8.301 1.00 94.50 101 VAL A C 1
ATOM 775 O O . VAL A 1 101 ? -0.773 6.450 8.175 1.00 94.50 101 VAL A O 1
ATOM 778 N N . GLU A 1 102 ? -2.611 5.887 9.316 1.00 92.31 102 GLU A N 1
ATOM 779 C CA . GLU A 1 102 ? -2.414 6.946 10.306 1.00 92.31 102 GLU A CA 1
ATOM 780 C C . GLU A 1 102 ? -1.187 6.730 11.193 1.00 92.31 102 GLU A C 1
ATOM 782 O O . GLU A 1 102 ? -0.525 7.701 11.569 1.00 92.31 102 GLU A O 1
ATOM 787 N N . GLN A 1 103 ? -0.862 5.476 11.492 1.00 90.56 103 GLN A N 1
ATOM 788 C CA . GLN A 1 103 ? 0.312 5.093 12.279 1.00 90.56 103 GLN A CA 1
ATOM 789 C C . GLN A 1 103 ? 1.603 5.064 11.453 1.00 90.56 103 GLN A C 1
ATOM 791 O O . GLN A 1 103 ? 2.689 4.895 12.004 1.00 90.56 103 GLN A O 1
ATOM 796 N N . LEU A 1 104 ? 1.506 5.245 10.135 1.00 89.44 104 LEU A N 1
ATOM 797 C CA . LEU A 1 104 ? 2.637 5.088 9.240 1.00 89.44 104 LEU A CA 1
ATOM 798 C C . LEU A 1 104 ? 3.734 6.126 9.511 1.00 89.44 104 LEU A C 1
ATOM 800 O O . LEU A 1 104 ? 3.490 7.333 9.597 1.00 89.44 104 LEU A O 1
ATOM 804 N N . GLU A 1 105 ? 4.968 5.642 9.601 1.00 86.44 105 GLU A N 1
ATOM 805 C CA . GLU A 1 105 ? 6.157 6.452 9.850 1.00 86.44 105 GLU A CA 1
ATOM 806 C C . GLU A 1 105 ? 6.942 6.682 8.552 1.00 86.44 105 GLU A C 1
ATOM 808 O O . GLU A 1 105 ? 7.907 5.974 8.243 1.00 86.44 105 GLU A O 1
ATOM 813 N N . LEU A 1 106 ? 6.520 7.685 7.781 1.00 82.88 106 LEU A N 1
ATOM 814 C CA . LEU A 1 106 ? 7.148 8.074 6.516 1.00 82.88 106 LEU A CA 1
ATOM 815 C C . LEU A 1 106 ? 8.495 8.781 6.713 1.00 82.88 106 LEU A C 1
ATOM 817 O O . LEU A 1 106 ? 9.402 8.620 5.900 1.00 82.88 106 LEU A O 1
ATOM 821 N N . GLU A 1 107 ? 8.630 9.579 7.773 1.00 81.75 107 GLU A N 1
ATOM 822 C CA . GLU A 1 107 ? 9.834 10.365 8.062 1.00 81.75 107 GLU A CA 1
ATOM 823 C C . GLU A 1 107 ? 10.409 10.002 9.437 1.00 81.75 107 GLU A C 1
ATOM 825 O O . GLU A 1 107 ? 9.673 9.765 10.392 1.00 81.75 107 GLU A O 1
ATOM 830 N N . TRP A 1 108 ? 11.737 10.038 9.585 1.00 67.62 108 TRP A N 1
ATOM 831 C CA . TRP A 1 108 ? 12.406 9.762 10.865 1.00 67.62 108 TRP A CA 1
ATOM 832 C C . TRP A 1 108 ? 11.888 10.632 12.024 1.00 67.62 108 TRP A C 1
ATOM 834 O O . TRP A 1 108 ? 11.826 10.167 13.157 1.00 67.62 108 TRP A O 1
ATOM 844 N N . ARG A 1 109 ? 11.471 11.878 11.750 1.00 68.00 109 ARG A N 1
ATOM 845 C CA . ARG A 1 109 ? 10.898 12.789 12.757 1.00 68.00 109 ARG A CA 1
ATOM 846 C C . ARG A 1 109 ? 9.595 12.261 13.343 1.00 68.00 109 ARG A C 1
ATOM 848 O O . ARG A 1 109 ? 9.336 12.466 14.521 1.00 68.00 109 ARG A O 1
ATOM 855 N N . GLN A 1 110 ? 8.799 11.566 12.534 1.00 72.44 110 GLN A N 1
ATOM 856 C CA . GLN A 1 110 ? 7.542 10.967 12.972 1.00 72.44 110 GLN A CA 1
ATOM 857 C C . GLN A 1 110 ? 7.779 9.819 13.963 1.00 72.44 110 GLN A C 1
ATOM 859 O O . GLN A 1 110 ? 6.969 9.640 14.868 1.00 72.44 110 GLN A O 1
ATOM 864 N N . ARG A 1 111 ? 8.915 9.116 13.848 1.00 68.00 111 ARG A N 1
ATOM 865 C CA . ARG A 1 111 ? 9.325 8.042 14.773 1.00 68.00 111 ARG A CA 1
ATOM 866 C C . ARG A 1 111 ? 9.690 8.541 16.166 1.00 68.00 111 ARG A C 1
ATOM 868 O O . ARG A 1 111 ? 9.678 7.785 17.129 1.00 68.00 111 ARG A O 1
ATOM 875 N N . LEU A 1 112 ? 10.079 9.811 16.266 1.00 64.31 112 LEU A N 1
ATOM 876 C CA . LEU A 1 112 ? 10.541 10.430 17.510 1.00 64.31 112 LEU A CA 1
ATOM 877 C C . LEU A 1 112 ? 9.453 11.241 18.216 1.00 64.31 112 LEU A C 1
ATOM 879 O O . LEU A 1 112 ? 9.741 11.865 19.234 1.00 64.31 112 LEU A O 1
ATOM 883 N N . ASP A 1 113 ? 8.231 11.256 17.683 1.00 70.75 113 ASP A N 1
ATOM 884 C CA . ASP A 1 113 ? 7.105 11.983 18.259 1.00 70.75 113 ASP A CA 1
ATOM 885 C C . ASP A 1 113 ? 6.137 11.010 18.953 1.00 70.75 113 ASP A C 1
ATOM 887 O O . ASP A 1 113 ? 5.175 10.549 18.331 1.00 70.75 113 ASP A O 1
ATOM 891 N N . PRO A 1 114 ? 6.364 10.690 20.242 1.00 67.50 114 PRO A N 1
ATOM 892 C CA . PRO A 1 114 ? 5.501 9.782 20.990 1.00 67.50 114 PRO A CA 1
ATOM 893 C C . PRO A 1 114 ? 4.125 10.387 21.307 1.00 67.50 114 PRO A C 1
ATOM 895 O O . PRO A 1 114 ? 3.245 9.666 21.771 1.00 67.50 114 PRO A O 1
ATOM 898 N N . LEU A 1 115 ? 3.925 11.696 21.097 1.00 71.38 115 LEU A N 1
ATOM 899 C CA . LEU A 1 115 ? 2.672 12.385 21.418 1.00 71.38 115 LEU A CA 1
ATOM 900 C C . LEU A 1 115 ? 1.633 12.251 20.298 1.00 71.38 115 LEU A C 1
ATOM 902 O O . LEU A 1 115 ? 0.436 12.337 20.565 1.00 71.38 115 LEU A O 1
ATOM 906 N N . HIS A 1 116 ? 2.074 12.000 19.063 1.00 75.50 116 HIS A N 1
ATOM 907 C CA . HIS A 1 116 ? 1.201 11.852 17.898 1.00 75.50 116 HIS A CA 1
ATOM 908 C C . HIS A 1 116 ? 1.360 10.466 17.271 1.00 75.50 116 HIS A C 1
ATOM 910 O O . HIS A 1 116 ? 2.033 10.297 16.254 1.00 75.50 116 HIS A O 1
ATOM 916 N N . SER A 1 117 ? 0.698 9.473 17.870 1.00 73.88 117 SER A N 1
ATOM 917 C CA . SER A 1 117 ? 0.668 8.092 17.363 1.00 73.88 117 SER A CA 1
ATOM 918 C C . SER A 1 117 ? -0.168 7.921 16.092 1.00 73.88 117 SER A C 1
ATOM 920 O O . SER A 1 117 ? 0.027 6.957 15.363 1.00 73.88 117 SER A O 1
ATOM 922 N N . HIS A 1 118 ? -1.080 8.856 15.823 1.00 81.06 118 HIS A N 1
ATOM 923 C CA . HIS A 1 118 ? -1.986 8.831 14.681 1.00 81.06 118 HIS A CA 1
ATOM 924 C C . HIS A 1 118 ? -1.917 10.158 13.931 1.00 81.06 118 HIS A C 1
ATOM 926 O O . HIS A 1 118 ? -2.031 11.237 14.521 1.00 81.06 118 HIS A O 1
ATOM 932 N N . ARG A 1 119 ? -1.718 10.087 12.617 1.00 85.00 119 ARG A N 1
ATOM 933 C CA . ARG A 1 119 ? -1.659 11.241 11.721 1.00 85.00 119 ARG A CA 1
ATOM 934 C C . ARG A 1 119 ? -2.690 11.047 10.630 1.00 85.00 119 ARG A C 1
ATOM 936 O O . ARG A 1 119 ? -2.581 10.110 9.853 1.00 85.00 119 ARG A O 1
ATOM 943 N N . GLN A 1 120 ? -3.657 11.957 10.551 1.00 91.19 120 GLN A N 1
ATOM 944 C CA . GLN A 1 120 ? -4.703 11.897 9.530 1.00 91.19 120 GLN A CA 1
ATOM 945 C C . GLN A 1 120 ? -4.121 11.702 8.128 1.00 91.19 120 GLN A C 1
ATOM 947 O O . GLN A 1 120 ? -3.048 12.226 7.813 1.00 91.19 120 GLN A O 1
ATOM 952 N N . TYR A 1 121 ? -4.873 11.025 7.265 1.00 94.38 121 TYR A N 1
ATOM 953 C CA . TYR A 1 121 ? -4.460 10.712 5.899 1.00 94.38 121 TYR A CA 1
ATOM 954 C C . TYR A 1 121 ? -3.913 11.929 5.127 1.00 94.38 121 TYR A C 1
ATOM 956 O O . TYR A 1 121 ? -2.833 11.863 4.541 1.00 94.38 121 TYR A O 1
ATOM 964 N N . ALA A 1 122 ? -4.571 13.088 5.224 1.00 94.38 122 ALA A N 1
ATOM 965 C CA . ALA A 1 122 ? -4.100 14.334 4.614 1.00 94.38 122 ALA A CA 1
ATOM 966 C C . ALA A 1 122 ? -2.685 14.760 5.061 1.00 94.38 122 ALA A C 1
ATOM 968 O O . ALA A 1 122 ? -1.917 15.294 4.261 1.00 94.38 122 ALA A O 1
ATOM 969 N N . ALA A 1 123 ? -2.325 14.526 6.327 1.00 93.12 123 ALA A N 1
ATOM 970 C CA . ALA A 1 123 ? -0.986 14.810 6.839 1.00 93.12 123 ALA A CA 1
ATOM 971 C C . ALA A 1 123 ? 0.049 13.805 6.309 1.00 93.12 123 ALA A C 1
ATOM 973 O O . ALA A 1 123 ? 1.185 14.193 6.044 1.00 93.12 123 ALA A O 1
ATOM 974 N N . GLN A 1 124 ? -0.341 12.541 6.106 1.00 94.12 124 GLN A N 1
ATOM 975 C CA . GLN A 1 124 ? 0.532 11.542 5.484 1.00 94.12 124 GLN A CA 1
ATOM 976 C C . GLN A 1 124 ? 0.829 11.887 4.025 1.00 94.12 124 GLN A C 1
ATOM 978 O O . GLN A 1 124 ? 1.986 11.846 3.610 1.00 94.12 124 GLN A O 1
ATOM 983 N N . LEU A 1 125 ? -0.182 12.321 3.267 1.00 95.81 125 LEU A N 1
ATOM 984 C CA . LEU A 1 125 ? 0.008 12.797 1.896 1.00 95.81 125 LEU A CA 1
ATOM 985 C C . LEU A 1 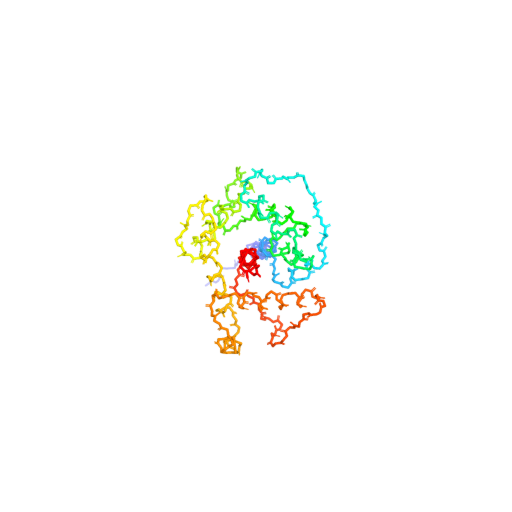125 ? 0.912 14.031 1.832 1.00 95.81 125 LEU A C 1
ATOM 987 O O . LEU A 1 125 ? 1.774 14.120 0.963 1.00 95.81 125 LEU A O 1
ATOM 991 N N . GLU A 1 126 ? 0.764 14.967 2.769 1.00 95.12 126 GLU A N 1
ATOM 992 C CA . GLU A 1 126 ? 1.646 16.131 2.860 1.00 95.12 126 GLU A CA 1
ATOM 993 C C . GLU A 1 126 ? 3.112 15.715 3.074 1.00 95.12 126 GLU A C 1
ATOM 995 O O . GLU A 1 126 ? 4.004 16.203 2.376 1.00 95.12 126 GLU A O 1
ATOM 1000 N N . THR A 1 127 ? 3.372 14.791 4.006 1.00 93.06 127 THR A N 1
ATOM 1001 C CA . THR A 1 127 ? 4.720 14.254 4.245 1.00 93.06 127 THR A CA 1
ATOM 1002 C C . THR A 1 127 ? 5.252 13.512 3.022 1.00 93.06 127 THR A C 1
ATOM 1004 O O . THR A 1 127 ? 6.386 13.763 2.612 1.00 93.06 127 THR A O 1
ATOM 1007 N N . LEU A 1 128 ? 4.449 12.641 2.403 1.00 94.88 128 LEU A N 1
ATOM 1008 C CA . LEU A 1 128 ? 4.860 11.890 1.217 1.00 94.88 128 LEU A CA 1
ATOM 1009 C C . LEU A 1 128 ? 5.216 12.828 0.057 1.00 94.88 128 LEU A C 1
ATOM 1011 O O . LEU A 1 128 ? 6.269 12.663 -0.552 1.00 94.88 128 LEU A O 1
ATOM 1015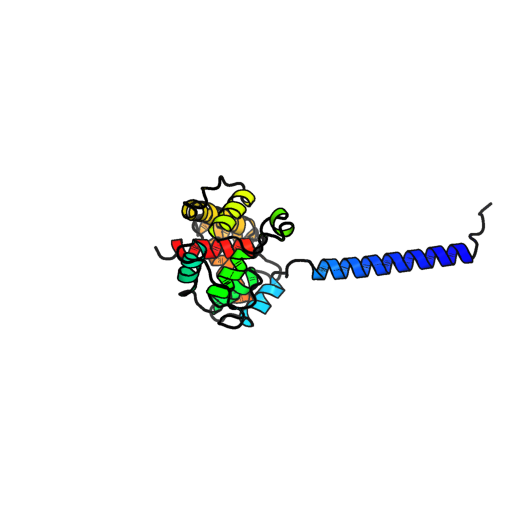 N N . ALA A 1 129 ? 4.407 13.860 -0.199 1.00 95.44 129 ALA A N 1
ATOM 1016 C CA . ALA A 1 129 ? 4.700 14.858 -1.226 1.00 95.44 129 ALA A CA 1
ATOM 1017 C C . ALA A 1 129 ? 6.070 15.521 -1.001 1.00 95.44 129 ALA A C 1
ATOM 1019 O O . ALA A 1 129 ? 6.849 15.658 -1.943 1.00 95.44 129 ALA A O 1
ATOM 1020 N N . ARG A 1 130 ? 6.415 15.867 0.248 1.00 93.50 130 ARG A N 1
ATOM 1021 C CA . ARG A 1 130 ? 7.741 16.422 0.571 1.00 93.50 130 ARG A CA 1
ATOM 1022 C C . ARG A 1 130 ? 8.870 15.416 0.348 1.00 93.50 130 ARG A C 1
ATOM 1024 O O . ARG A 1 130 ? 9.912 15.802 -0.176 1.00 93.50 130 ARG A O 1
ATOM 1031 N N . LEU A 1 131 ? 8.680 14.149 0.726 1.00 92.25 131 LEU A N 1
ATOM 1032 C CA . LEU A 1 131 ? 9.676 13.089 0.509 1.00 92.25 131 LEU A CA 1
ATOM 1033 C C . LEU A 1 131 ? 9.931 12.841 -0.982 1.00 92.25 131 LEU A C 1
ATOM 1035 O O . LEU A 1 131 ? 11.074 12.634 -1.384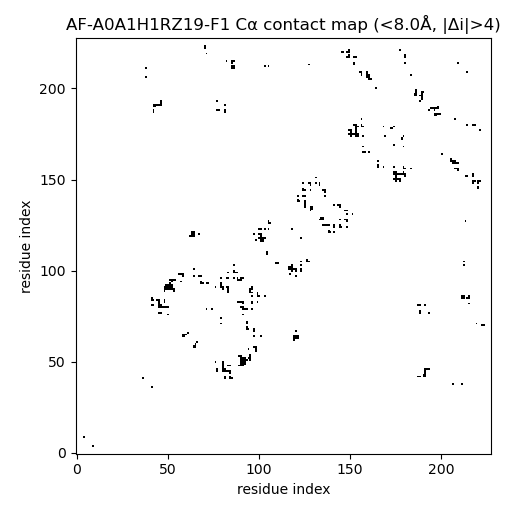 1.00 92.25 131 LEU A O 1
ATOM 1039 N N . LEU A 1 132 ? 8.888 12.969 -1.803 1.00 92.50 132 LEU A N 1
ATOM 1040 C CA . LEU A 1 132 ? 8.957 12.937 -3.265 1.00 92.50 132 LEU A CA 1
ATOM 1041 C C . LEU A 1 132 ? 9.485 14.245 -3.883 1.00 92.50 132 LEU A C 1
ATOM 1043 O O . LEU A 1 132 ? 9.536 14.368 -5.103 1.00 92.50 132 LEU A O 1
ATOM 1047 N N . LYS A 1 133 ? 9.894 15.225 -3.063 1.00 93.94 133 LYS A N 1
ATOM 1048 C CA . LYS A 1 133 ? 10.385 16.550 -3.486 1.00 93.94 133 LYS A CA 1
ATOM 1049 C C . LYS A 1 133 ? 9.359 17.363 -4.294 1.00 93.94 133 LYS A C 1
ATOM 1051 O O . LYS A 1 133 ? 9.731 18.208 -5.105 1.00 93.94 133 LYS A O 1
ATOM 1056 N N . LEU A 1 134 ? 8.071 17.140 -4.048 1.00 93.81 134 LEU A N 1
ATOM 1057 C CA . LEU A 1 134 ? 6.958 17.894 -4.624 1.00 93.81 134 LEU A CA 1
ATOM 1058 C C . LEU A 1 134 ? 6.578 19.066 -3.710 1.00 93.81 134 LEU A C 1
ATOM 1060 O O . LEU A 1 134 ? 6.813 19.033 -2.501 1.00 93.81 134 LEU A O 1
ATOM 1064 N N . THR A 1 135 ? 5.938 20.099 -4.263 1.00 94.81 135 THR A N 1
ATOM 1065 C CA . THR A 1 135 ? 5.360 21.186 -3.456 1.00 94.81 135 THR A CA 1
ATOM 1066 C C . THR A 1 135 ? 4.026 20.733 -2.847 1.00 94.81 135 THR A C 1
ATOM 1068 O O . THR A 1 135 ? 3.050 20.576 -3.600 1.00 94.81 135 THR A O 1
ATOM 1071 N N . PRO A 1 136 ? 3.944 20.537 -1.515 1.00 94.25 136 PRO A N 1
ATOM 1072 C CA . PRO A 1 136 ? 2.722 20.069 -0.877 1.00 94.25 136 PRO A CA 1
ATOM 1073 C C . PRO A 1 136 ? 1.643 21.158 -0.891 1.00 94.25 136 PRO A C 1
ATOM 1075 O O . PRO A 1 136 ? 1.908 22.331 -0.634 1.00 94.25 136 PRO A O 1
ATOM 1078 N N . ALA A 1 137 ? 0.412 20.757 -1.183 1.00 94.06 137 ALA A N 1
ATOM 1079 C CA . ALA A 1 137 ? -0.793 21.519 -0.900 1.00 94.06 137 ALA A CA 1
ATOM 1080 C C . ALA A 1 137 ? -1.159 21.415 0.589 1.00 94.06 137 ALA A C 1
ATOM 1082 O O . ALA A 1 137 ? -0.738 20.489 1.292 1.00 94.06 137 ALA A O 1
ATOM 1083 N N . ALA A 1 138 ? -1.969 22.364 1.061 1.00 91.44 138 ALA A N 1
ATOM 1084 C CA . ALA A 1 138 ? -2.483 22.367 2.425 1.00 91.44 138 ALA A CA 1
ATOM 1085 C C . ALA A 1 138 ? -3.313 21.104 2.718 1.00 91.44 138 ALA A C 1
ATOM 1087 O O . ALA A 1 138 ? -3.969 20.560 1.833 1.00 91.44 138 ALA A O 1
ATOM 1088 N N . ARG A 1 139 ? -3.353 20.675 3.985 1.00 91.06 139 ARG A N 1
ATOM 1089 C CA . ARG A 1 139 ? -4.100 19.475 4.417 1.00 91.06 139 ARG A CA 1
ATOM 1090 C C . ARG A 1 139 ? -5.598 19.528 4.095 1.00 91.06 139 ARG A C 1
ATOM 1092 O O . ARG A 1 139 ? -6.206 18.489 3.879 1.00 91.06 139 ARG A O 1
ATOM 1099 N N . SER A 1 140 ? -6.192 20.719 4.047 1.00 91.00 140 SER A N 1
ATOM 1100 C CA . SER A 1 140 ? -7.591 20.913 3.640 1.00 91.00 140 SER A CA 1
ATOM 1101 C C . SER A 1 140 ? -7.830 20.678 2.144 1.00 91.00 140 SER A C 1
ATOM 1103 O O . SER A 1 140 ? -8.955 20.403 1.750 1.00 91.00 140 SER A O 1
ATOM 1105 N N . ALA A 1 141 ? -6.782 20.756 1.322 1.00 93.00 141 ALA A N 1
ATOM 1106 C CA . ALA A 1 141 ? -6.794 20.515 -0.120 1.00 93.00 141 ALA A CA 1
ATOM 1107 C C . ALA A 1 141 ? -5.972 19.261 -0.470 1.00 93.00 141 ALA A C 1
ATOM 1109 O O . ALA A 1 141 ? -5.239 19.225 -1.456 1.00 93.00 141 ALA A O 1
ATOM 1110 N N . TYR A 1 142 ? -6.056 18.222 0.367 1.00 94.19 142 TYR A N 1
ATOM 1111 C CA . TYR A 1 142 ? -5.213 17.031 0.244 1.00 94.19 142 TYR A CA 1
ATOM 1112 C C . TYR A 1 142 ? -5.383 16.280 -1.089 1.00 94.19 142 TYR A C 1
ATOM 1114 O O . TYR A 1 142 ? -4.438 15.636 -1.533 1.00 94.19 142 TYR A O 1
ATOM 1122 N N . LEU A 1 143 ? -6.528 16.415 -1.767 1.00 95.19 143 LEU A N 1
ATOM 1123 C CA . LEU A 1 143 ? -6.760 15.853 -3.106 1.00 95.19 143 LEU A CA 1
ATOM 1124 C C . LEU A 1 143 ? -5.774 16.402 -4.155 1.00 95.19 143 LEU A C 1
ATOM 1126 O O . LEU A 1 143 ? -5.406 15.706 -5.099 1.00 95.19 143 LEU A O 1
ATOM 1130 N N . ASP A 1 144 ? -5.280 17.632 -3.985 1.00 95.19 144 ASP A N 1
ATOM 1131 C CA . ASP A 1 144 ? -4.229 18.161 -4.858 1.00 95.19 144 ASP A CA 1
ATOM 1132 C C . ASP A 1 144 ? -2.878 17.485 -4.594 1.00 95.19 144 ASP A C 1
ATOM 1134 O O . ASP A 1 144 ? -2.052 17.389 -5.501 1.00 95.19 144 ASP A O 1
ATOM 1138 N N . ASN A 1 145 ? -2.643 16.986 -3.373 1.00 95.25 145 ASN A N 1
ATOM 1139 C CA . ASN A 1 145 ? -1.481 16.143 -3.090 1.00 95.25 145 ASN A CA 1
ATOM 1140 C C . ASN A 1 145 ? -1.639 14.772 -3.743 1.00 95.25 145 ASN A C 1
ATOM 1142 O O . ASN A 1 145 ? -0.690 14.315 -4.368 1.00 95.25 145 ASN A O 1
ATOM 1146 N N . GLU A 1 146 ? -2.821 14.154 -3.675 1.00 95.38 146 GLU A N 1
ATOM 1147 C CA . GLU A 1 146 ? -3.111 12.890 -4.369 1.00 95.38 146 GLU A CA 1
ATOM 1148 C C . GLU A 1 146 ? -2.785 12.983 -5.869 1.00 95.38 146 GLU A C 1
ATOM 1150 O O . GLU A 1 146 ? -1.998 12.191 -6.386 1.00 95.38 146 GLU A O 1
ATOM 1155 N N . ARG A 1 147 ? -3.287 14.026 -6.547 1.00 95.06 147 ARG A N 1
ATOM 1156 C CA . ARG A 1 147 ? -3.037 14.281 -7.980 1.00 95.06 147 ARG A CA 1
ATOM 1157 C C . ARG A 1 147 ? -1.562 14.436 -8.343 1.00 95.06 147 ARG A C 1
ATOM 1159 O O . ARG A 1 147 ? -1.180 14.123 -9.463 1.00 95.06 147 ARG A O 1
ATOM 1166 N N . LYS A 1 148 ? -0.737 14.950 -7.428 1.00 94.75 148 LYS A N 1
ATOM 1167 C CA . LYS A 1 148 ? 0.710 15.118 -7.640 1.00 94.75 148 LYS A CA 1
ATOM 1168 C C . LYS A 1 148 ? 1.491 13.847 -7.302 1.00 94.75 148 LYS A C 1
ATOM 1170 O O . LYS A 1 148 ? 2.454 13.523 -7.987 1.00 94.75 148 LYS A O 1
ATOM 1175 N N . ILE A 1 149 ? 1.095 13.152 -6.236 1.00 95.19 149 ILE A N 1
ATOM 1176 C CA . ILE A 1 149 ? 1.757 11.940 -5.740 1.00 95.19 149 ILE A CA 1
ATOM 1177 C C . ILE A 1 149 ? 1.562 10.790 -6.721 1.00 95.19 149 ILE A C 1
ATOM 1179 O O . ILE A 1 149 ? 2.520 10.072 -6.987 1.00 95.19 149 ILE A O 1
ATOM 1183 N N . PHE A 1 150 ? 0.355 10.635 -7.268 1.00 94.50 150 PHE A N 1
ATOM 1184 C CA . PHE A 1 150 ? 0.022 9.556 -8.196 1.00 94.50 150 PHE A CA 1
ATOM 1185 C C . PHE A 1 150 ? 1.026 9.407 -9.355 1.00 94.50 150 PHE A C 1
ATOM 1187 O O . PHE A 1 150 ? 1.700 8.374 -9.409 1.00 94.50 150 PHE A O 1
ATOM 1194 N N . PRO A 1 151 ? 1.222 10.422 -10.222 1.00 94.31 151 PRO A N 1
ATOM 1195 C CA . PRO A 1 151 ? 2.163 10.310 -11.330 1.00 94.31 151 PRO A CA 1
ATOM 1196 C C . PRO A 1 151 ? 3.612 10.183 -10.850 1.00 94.31 151 PRO A C 1
ATOM 1198 O O . PRO A 1 151 ? 4.408 9.490 -11.474 1.00 94.31 151 PRO A O 1
ATOM 1201 N N . ALA A 1 152 ? 3.973 10.812 -9.725 1.00 94.94 152 ALA A N 1
ATOM 1202 C CA . ALA A 1 152 ? 5.328 10.731 -9.187 1.00 94.94 152 ALA A CA 1
ATOM 1203 C C . ALA A 1 152 ? 5.690 9.310 -8.725 1.00 94.94 152 ALA A C 1
ATOM 1205 O O . ALA A 1 152 ? 6.798 8.845 -8.987 1.00 94.94 152 ALA A O 1
ATOM 1206 N N . ILE A 1 153 ? 4.763 8.606 -8.066 1.00 95.19 153 ILE A N 1
ATOM 1207 C CA . ILE A 1 153 ? 4.964 7.206 -7.674 1.00 95.19 153 ILE A CA 1
ATOM 1208 C C . ILE A 1 153 ? 5.022 6.302 -8.904 1.00 95.19 153 ILE A C 1
ATOM 1210 O O . ILE A 1 153 ? 5.890 5.435 -8.964 1.00 95.19 153 ILE A O 1
ATOM 1214 N N . ASP A 1 154 ? 4.147 6.511 -9.888 1.00 94.25 154 ASP A N 1
ATOM 1215 C CA . ASP A 1 154 ? 4.151 5.719 -11.122 1.00 94.25 154 ASP A CA 1
ATOM 1216 C C . ASP A 1 154 ? 5.486 5.846 -11.879 1.00 94.25 154 ASP A C 1
ATOM 1218 O O . ASP A 1 154 ? 6.065 4.841 -12.291 1.00 94.25 154 ASP A O 1
ATOM 1222 N N . ILE A 1 155 ? 6.038 7.062 -11.965 1.00 93.00 155 ILE A N 1
ATOM 1223 C CA . ILE A 1 155 ? 7.359 7.317 -12.559 1.00 93.00 155 ILE A CA 1
ATOM 1224 C C . ILE A 1 155 ? 8.473 6.626 -11.762 1.00 93.00 155 ILE A C 1
ATOM 1226 O O . ILE A 1 155 ? 9.321 5.964 -12.355 1.00 93.00 155 ILE A O 1
ATOM 1230 N N . LEU A 1 156 ? 8.470 6.715 -10.428 1.00 93.56 156 LEU A N 1
ATOM 1231 C CA . LEU A 1 156 ? 9.469 6.012 -9.608 1.00 93.56 156 LEU A CA 1
ATOM 1232 C C . LEU A 1 156 ? 9.388 4.491 -9.783 1.00 93.56 156 LEU A C 1
ATOM 1234 O O . LEU A 1 156 ? 10.407 3.803 -9.826 1.00 93.56 156 LEU A O 1
ATOM 1238 N N . LEU A 1 157 ? 8.176 3.957 -9.912 1.00 92.88 157 LEU A N 1
ATOM 1239 C CA . LEU A 1 157 ? 7.959 2.540 -10.165 1.00 92.88 157 LEU A CA 1
ATOM 1240 C C . LEU A 1 157 ? 8.467 2.121 -11.542 1.00 92.88 157 LEU A C 1
ATOM 1242 O O . LEU A 1 157 ? 9.079 1.057 -11.654 1.00 92.88 157 LEU A O 1
ATOM 1246 N N . PHE A 1 158 ? 8.286 2.957 -12.563 1.00 92.19 158 PHE A N 1
ATOM 1247 C CA . PHE A 1 158 ? 8.904 2.750 -13.868 1.00 92.19 158 PHE A CA 1
ATOM 1248 C C . PHE A 1 158 ? 10.435 2.739 -13.778 1.00 92.19 158 PHE A C 1
ATOM 1250 O O . PHE A 1 158 ? 11.087 1.838 -14.309 1.00 92.19 158 PHE A O 1
ATOM 1257 N N . GLU A 1 159 ? 11.018 3.709 -13.074 1.00 90.12 159 GLU A N 1
ATOM 1258 C CA . GLU A 1 159 ? 12.465 3.795 -12.864 1.00 90.12 159 GLU A CA 1
ATOM 1259 C C . GLU A 1 159 ? 13.015 2.599 -12.084 1.00 90.12 159 GLU A C 1
ATOM 1261 O O . GLU A 1 159 ? 14.165 2.221 -12.296 1.00 90.12 159 GLU A O 1
ATOM 1266 N N . SER A 1 160 ? 12.198 1.963 -11.243 1.00 88.56 160 SER A N 1
ATOM 1267 C CA . SER A 1 160 ? 12.571 0.748 -10.515 1.00 88.56 160 SER A CA 1
ATOM 1268 C C . SER A 1 160 ? 12.510 -0.537 -11.348 1.00 88.56 160 SER A C 1
ATOM 1270 O O . SER A 1 160 ? 13.006 -1.575 -10.917 1.00 88.56 160 SER A O 1
ATOM 1272 N N . LEU A 1 161 ? 11.916 -0.509 -12.548 1.00 90.06 161 LEU A N 1
ATOM 1273 C CA . LEU A 1 161 ? 11.831 -1.704 -13.388 1.00 90.06 161 LEU A CA 1
ATOM 1274 C C . LEU A 1 161 ? 13.224 -2.163 -13.851 1.00 90.06 161 LEU A C 1
ATOM 1276 O O . LEU A 1 161 ? 14.092 -1.330 -14.145 1.00 90.06 161 LEU A O 1
ATOM 1280 N N . PRO A 1 162 ? 13.434 -3.474 -14.056 1.00 88.44 162 PRO A N 1
ATOM 1281 C CA . PRO A 1 162 ? 14.591 -3.975 -14.786 1.00 88.44 162 PRO A CA 1
ATOM 1282 C C . PRO A 1 162 ? 14.678 -3.340 -16.181 1.00 88.44 162 PRO A C 1
ATOM 1284 O O . PRO A 1 162 ? 13.668 -3.223 -16.876 1.00 88.44 162 PRO A O 1
ATOM 1287 N N . ILE A 1 163 ? 15.888 -2.985 -16.636 1.00 87.12 163 ILE A N 1
ATOM 1288 C CA . ILE A 1 163 ? 16.118 -2.307 -17.934 1.00 87.12 163 ILE A CA 1
ATOM 1289 C C . ILE A 1 163 ? 15.419 -3.036 -19.091 1.00 87.12 163 ILE A C 1
ATOM 1291 O O . ILE A 1 163 ? 14.825 -2.402 -19.960 1.00 87.12 163 ILE A O 1
ATOM 1295 N N . ARG A 1 164 ? 15.428 -4.375 -19.063 1.00 88.75 164 ARG A N 1
ATOM 1296 C CA . ARG A 1 164 ? 14.781 -5.223 -20.074 1.00 88.75 164 ARG A CA 1
ATOM 1297 C C . ARG A 1 164 ? 13.264 -5.013 -20.195 1.00 88.75 164 ARG A C 1
ATOM 1299 O O . ARG A 1 164 ? 12.720 -5.247 -21.265 1.00 88.75 164 ARG A O 1
ATOM 1306 N N . LEU A 1 165 ? 12.594 -4.574 -19.126 1.00 88.38 165 LEU A N 1
ATOM 1307 C CA . LEU A 1 165 ? 11.146 -4.331 -19.092 1.00 88.38 165 LEU A CA 1
ATOM 1308 C C . LEU A 1 165 ? 10.790 -2.864 -19.343 1.00 88.38 165 LEU A C 1
ATOM 1310 O O . LEU A 1 165 ? 9.698 -2.585 -19.833 1.00 88.38 165 LEU A O 1
ATOM 1314 N N . ARG A 1 166 ? 11.710 -1.928 -19.071 1.00 89.38 166 ARG A N 1
ATOM 1315 C CA . ARG A 1 166 ? 11.472 -0.490 -19.283 1.00 89.38 166 ARG A CA 1
ATOM 1316 C C . ARG A 1 166 ? 11.128 -0.168 -20.730 1.00 89.38 166 ARG A C 1
ATOM 1318 O O . ARG A 1 166 ? 10.201 0.594 -20.966 1.00 89.38 166 ARG A O 1
ATOM 1325 N N . THR A 1 167 ? 11.837 -0.761 -21.692 1.00 86.44 167 THR A N 1
ATOM 1326 C CA . THR A 1 167 ? 11.593 -0.504 -23.120 1.00 86.44 167 THR A CA 1
ATOM 1327 C C . THR A 1 167 ? 10.196 -0.946 -23.545 1.00 86.44 167 THR A C 1
ATOM 1329 O O . THR A 1 167 ? 9.513 -0.222 -24.261 1.00 86.44 167 THR A O 1
ATOM 1332 N N . ASP A 1 168 ? 9.749 -2.117 -23.087 1.00 86.75 168 ASP A N 1
ATOM 1333 C CA . ASP A 1 168 ? 8.411 -2.619 -23.409 1.00 86.75 168 ASP A CA 1
ATOM 1334 C C . ASP A 1 168 ? 7.325 -1.755 -22.755 1.00 86.75 168 ASP A C 1
ATOM 1336 O O . ASP A 1 168 ? 6.353 -1.375 -23.404 1.00 86.75 168 ASP A O 1
ATOM 1340 N N . MET A 1 169 ? 7.536 -1.363 -21.497 1.00 87.44 169 MET A N 1
ATOM 1341 C CA . MET A 1 169 ? 6.582 -0.545 -20.753 1.00 87.44 169 MET A CA 1
ATOM 1342 C C . MET A 1 169 ? 6.470 0.880 -21.316 1.00 87.44 169 MET A C 1
ATOM 1344 O O . MET A 1 169 ? 5.363 1.386 -21.480 1.00 87.44 169 MET A O 1
ATOM 1348 N N . ALA A 1 170 ? 7.593 1.485 -21.716 1.00 87.56 170 ALA A N 1
ATOM 1349 C CA . ALA A 1 170 ? 7.631 2.804 -22.351 1.00 87.56 170 ALA A CA 1
ATOM 1350 C C . ALA A 1 170 ? 6.974 2.831 -23.740 1.00 87.56 170 ALA A C 1
ATOM 1352 O O . ALA A 1 170 ? 6.445 3.859 -24.151 1.00 87.56 170 ALA A O 1
ATOM 1353 N N . ASN A 1 171 ? 6.997 1.711 -24.469 1.00 87.38 171 ASN A N 1
ATOM 1354 C CA . ASN A 1 171 ? 6.362 1.620 -25.784 1.00 87.38 171 ASN A CA 1
ATOM 1355 C C . ASN A 1 171 ? 4.840 1.437 -25.700 1.00 87.38 171 ASN A C 1
ATOM 1357 O O . ASN A 1 171 ? 4.135 1.770 -26.651 1.00 87.38 171 ASN A O 1
ATOM 1361 N N . ARG A 1 172 ? 4.332 0.869 -24.600 1.00 85.75 172 ARG A N 1
ATOM 1362 C CA . ARG A 1 172 ? 2.911 0.518 -24.444 1.00 85.75 172 ARG A CA 1
ATOM 1363 C C . ARG A 1 172 ? 2.112 1.542 -23.650 1.00 85.75 172 ARG A C 1
ATOM 1365 O O . ARG A 1 172 ? 0.902 1.630 -23.843 1.00 85.75 172 ARG A O 1
ATOM 1372 N N . HIS A 1 173 ? 2.762 2.289 -22.763 1.00 87.62 173 HIS A N 1
ATOM 1373 C CA . HIS A 1 173 ? 2.080 3.146 -21.802 1.00 87.62 173 HIS A CA 1
ATOM 1374 C C . HIS A 1 173 ? 2.746 4.512 -21.664 1.00 87.62 173 HIS A C 1
ATOM 1376 O O . HIS A 1 173 ? 3.956 4.664 -21.833 1.00 87.62 173 HIS A O 1
ATOM 1382 N N . VAL A 1 174 ? 1.935 5.506 -21.307 1.00 83.19 174 VAL A N 1
ATOM 1383 C CA . VAL A 1 174 ? 2.404 6.835 -20.919 1.00 83.19 174 VAL A CA 1
ATOM 1384 C C . VAL A 1 174 ? 2.782 6.802 -19.439 1.00 83.19 174 VAL A C 1
ATOM 1386 O O . VAL A 1 174 ? 2.040 6.290 -18.602 1.00 83.19 174 VAL A O 1
ATOM 1389 N N . MET A 1 175 ? 3.971 7.311 -19.121 1.00 82.62 175 MET A N 1
ATOM 1390 C CA . MET A 1 175 ? 4.471 7.347 -17.747 1.00 82.62 175 MET A CA 1
ATOM 1391 C C . MET A 1 175 ? 3.747 8.421 -16.942 1.00 82.62 175 MET A C 1
ATOM 1393 O O . MET A 1 175 ? 3.628 9.556 -17.402 1.00 82.62 175 MET A O 1
ATOM 1397 N N . GLY A 1 176 ? 3.315 8.075 -15.731 1.00 82.44 176 GLY A N 1
ATOM 1398 C CA . GLY A 1 176 ? 2.544 8.958 -14.859 1.00 82.44 176 GLY A CA 1
ATOM 1399 C C . GLY A 1 176 ? 1.036 8.694 -14.882 1.00 82.44 176 G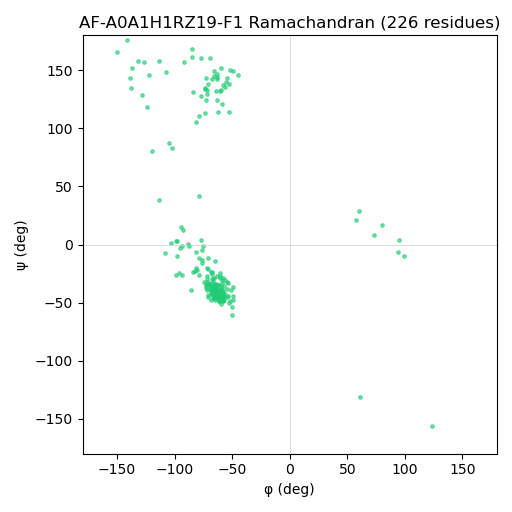LY A C 1
ATOM 1400 O O . GLY A 1 176 ? 0.337 9.206 -14.010 1.00 82.44 176 GLY A O 1
ATOM 1401 N N . ASP A 1 177 ? 0.542 7.864 -15.805 1.00 86.81 177 ASP A N 1
ATOM 1402 C CA . ASP A 1 177 ? -0.886 7.526 -15.916 1.00 86.81 177 ASP A CA 1
ATOM 1403 C C . ASP A 1 177 ? -1.293 6.335 -15.024 1.00 86.81 177 ASP A C 1
ATOM 1405 O O . ASP A 1 177 ? -2.462 5.953 -14.982 1.00 86.81 177 ASP A O 1
ATOM 1409 N N . GLY A 1 178 ? -0.347 5.736 -14.290 1.00 88.94 178 GLY A N 1
ATOM 1410 C CA . GLY A 1 178 ? -0.607 4.640 -13.346 1.00 88.94 178 GLY A CA 1
ATOM 1411 C C . GLY A 1 178 ? -0.412 3.239 -13.915 1.00 88.94 178 GLY A C 1
ATOM 1412 O O . GLY A 1 178 ? -0.683 2.255 -13.224 1.00 88.94 178 GLY A O 1
ATOM 1413 N N . ALA A 1 179 ? 0.052 3.121 -15.159 1.00 90.31 179 ALA A N 1
ATOM 1414 C CA . ALA A 1 179 ? 0.279 1.828 -15.793 1.00 90.31 179 ALA A CA 1
ATOM 1415 C C . ALA A 1 179 ? 1.370 1.015 -15.082 1.00 90.31 179 ALA A C 1
ATOM 1417 O O . ALA A 1 179 ? 1.219 -0.194 -14.914 1.00 90.31 179 ALA A O 1
ATOM 1418 N N . CYS A 1 180 ? 2.447 1.660 -14.621 1.00 91.69 180 CYS A N 1
ATOM 1419 C CA . CYS A 1 180 ? 3.525 0.968 -13.913 1.00 91.69 180 CYS A CA 1
ATOM 1420 C C . CYS A 1 180 ? 3.091 0.560 -12.506 1.00 91.69 180 CYS A C 1
ATOM 1422 O O . CYS A 1 180 ? 3.435 -0.529 -12.047 1.00 91.69 180 CYS A O 1
ATOM 1424 N N . LEU A 1 181 ? 2.300 1.402 -11.840 1.00 93.31 181 LEU A N 1
ATOM 1425 C CA . LEU A 1 181 ? 1.681 1.086 -10.560 1.00 93.31 181 LEU A CA 1
ATOM 1426 C C . LEU A 1 181 ? 0.769 -0.138 -10.660 1.00 93.31 181 LEU A C 1
ATOM 1428 O O . LEU A 1 181 ? 0.933 -1.082 -9.888 1.00 93.31 181 LEU A O 1
ATOM 1432 N N . GLN A 1 182 ? -0.151 -0.141 -11.626 1.00 92.38 182 GLN A N 1
ATOM 1433 C CA . GLN A 1 182 ? -1.056 -1.263 -11.855 1.00 92.38 182 GLN A CA 1
ATOM 1434 C C . GLN A 1 182 ? -0.283 -2.534 -12.216 1.00 92.38 182 GLN A C 1
ATOM 1436 O O . GLN A 1 182 ? -0.538 -3.597 -11.655 1.00 92.38 182 GLN A O 1
ATOM 1441 N N . TRP A 1 183 ? 0.714 -2.418 -13.094 1.00 92.38 183 TRP A N 1
ATOM 1442 C CA . TRP A 1 183 ? 1.555 -3.545 -13.479 1.00 92.38 183 TRP A CA 1
ATOM 1443 C C . TRP A 1 183 ? 2.259 -4.164 -12.268 1.00 92.38 183 TRP A C 1
ATOM 1445 O O . TRP A 1 183 ? 2.187 -5.374 -12.066 1.00 92.38 183 TRP A O 1
ATOM 1455 N N . TRP A 1 184 ? 2.893 -3.355 -11.412 1.00 93.62 184 TRP A N 1
ATOM 1456 C CA . TRP A 1 184 ? 3.542 -3.867 -10.202 1.00 93.62 184 TRP A CA 1
ATOM 1457 C C . TRP A 1 184 ? 2.547 -4.486 -9.225 1.00 93.62 184 TRP A C 1
ATOM 1459 O O . TRP A 1 184 ? 2.854 -5.520 -8.632 1.00 93.62 184 TRP A O 1
ATOM 1469 N N . LEU A 1 185 ? 1.361 -3.895 -9.078 1.00 93.38 185 LEU A N 1
ATOM 1470 C CA . LEU A 1 185 ? 0.310 -4.429 -8.220 1.00 93.38 185 LEU A CA 1
ATOM 1471 C C . LEU A 1 185 ? -0.080 -5.854 -8.634 1.00 93.38 185 LEU A C 1
ATOM 1473 O O . LEU A 1 185 ? -0.094 -6.755 -7.798 1.00 93.38 185 LEU A O 1
ATOM 1477 N N . GLU A 1 186 ? -0.332 -6.075 -9.923 1.00 93.25 186 GLU A N 1
ATOM 1478 C CA . GLU A 1 186 ? -0.682 -7.390 -10.471 1.00 93.25 186 GLU A CA 1
ATOM 1479 C C . GLU A 1 186 ? 0.416 -8.425 -10.219 1.00 93.25 186 GLU A C 1
ATOM 1481 O O . GLU A 1 186 ? 0.136 -9.554 -9.816 1.00 93.25 186 GLU A O 1
ATOM 1486 N N . ARG A 1 187 ? 1.685 -8.040 -10.391 1.00 93.88 187 ARG A N 1
ATOM 1487 C CA . ARG A 1 187 ? 2.811 -8.951 -10.148 1.00 93.88 187 ARG A CA 1
ATOM 1488 C C . ARG A 1 187 ? 3.023 -9.244 -8.668 1.00 93.88 187 ARG A C 1
ATOM 1490 O O . ARG A 1 187 ? 3.381 -10.366 -8.322 1.00 93.88 187 ARG A O 1
ATOM 1497 N N . LEU A 1 188 ? 2.779 -8.279 -7.786 1.00 94.62 188 LEU A N 1
ATOM 1498 C CA . LEU A 1 188 ? 2.812 -8.508 -6.341 1.00 94.62 188 LEU A CA 1
ATOM 1499 C C . LEU A 1 188 ? 1.670 -9.428 -5.892 1.00 94.62 188 LEU A C 1
ATOM 1501 O O . LEU A 1 188 ? 1.901 -10.299 -5.057 1.00 94.62 188 LEU A O 1
ATOM 1505 N N . LEU A 1 189 ? 0.476 -9.302 -6.480 1.00 94.44 189 LEU A N 1
ATOM 1506 C CA . LEU A 1 189 ? -0.636 -10.233 -6.250 1.00 94.44 189 LEU A CA 1
ATOM 1507 C C . LEU A 1 189 ? -0.297 -11.647 -6.744 1.00 94.44 189 LEU A C 1
ATOM 1509 O O . LEU A 1 189 ? -0.517 -12.614 -6.015 1.00 94.44 189 LEU A O 1
ATOM 1513 N N . ALA A 1 190 ? 0.326 -11.776 -7.920 1.00 93.56 190 ALA A N 1
ATOM 1514 C CA . ALA A 1 190 ? 0.828 -13.061 -8.409 1.00 93.56 190 ALA A CA 1
ATOM 1515 C C . ALA A 1 190 ? 1.867 -13.674 -7.454 1.00 93.56 190 ALA A C 1
ATOM 1517 O O . ALA A 1 190 ? 1.777 -14.852 -7.110 1.00 93.56 190 ALA A O 1
ATOM 1518 N N . ARG A 1 191 ? 2.821 -12.873 -6.956 1.00 92.81 191 ARG A N 1
ATOM 1519 C CA . ARG A 1 191 ? 3.821 -13.319 -5.966 1.00 92.81 191 ARG A CA 1
ATOM 1520 C C . ARG A 1 191 ? 3.210 -13.680 -4.613 1.00 92.81 191 ARG A C 1
ATOM 1522 O O . ARG A 1 191 ? 3.754 -14.533 -3.919 1.00 92.81 191 ARG A O 1
ATOM 1529 N N . ALA A 1 192 ? 2.094 -13.061 -4.239 1.00 91.38 192 ALA A N 1
ATOM 1530 C CA . ALA A 1 192 ? 1.317 -13.429 -3.058 1.00 91.38 192 ALA A CA 1
ATOM 1531 C C . ALA A 1 192 ? 0.495 -14.721 -3.254 1.00 91.38 192 ALA A C 1
ATOM 1533 O O . ALA A 1 192 ? -0.181 -15.162 -2.326 1.00 91.38 192 ALA A O 1
ATOM 1534 N N . GLY A 1 193 ? 0.553 -15.342 -4.439 1.00 90.00 193 GLY A N 1
ATOM 1535 C CA . GLY A 1 193 ? -0.151 -16.585 -4.752 1.00 90.00 193 GLY A CA 1
ATOM 1536 C C . GLY A 1 193 ? -1.630 -16.393 -5.088 1.00 90.00 193 GLY A C 1
ATOM 1537 O O . GLY A 1 193 ? -2.389 -17.362 -5.060 1.00 90.00 193 GLY A O 1
ATOM 1538 N N . VAL A 1 194 ? -2.060 -15.165 -5.397 1.00 90.88 194 VAL A N 1
ATOM 1539 C CA . VAL A 1 194 ? -3.448 -14.880 -5.775 1.00 90.88 194 VAL A CA 1
ATOM 1540 C C . VAL A 1 194 ? -3.720 -15.423 -7.177 1.00 90.88 194 VAL A C 1
ATOM 1542 O O . VAL A 1 194 ? -3.032 -15.085 -8.142 1.00 90.88 194 VAL A O 1
ATOM 1545 N N . SER A 1 195 ? -4.746 -16.265 -7.305 1.00 87.31 195 SER A N 1
ATOM 1546 C CA . SER A 1 195 ? -5.137 -16.860 -8.584 1.00 87.31 195 SER A CA 1
ATOM 1547 C C . SER A 1 195 ? -5.598 -15.805 -9.591 1.00 87.31 195 SER A C 1
ATOM 1549 O O . SER A 1 195 ? -6.321 -14.881 -9.228 1.00 87.31 195 SER A O 1
ATOM 1551 N N . GLY A 1 196 ? -5.257 -15.991 -10.868 1.00 87.00 196 GLY A N 1
ATOM 1552 C CA . GLY A 1 196 ? -5.668 -15.093 -11.955 1.00 87.00 196 GLY A CA 1
ATOM 1553 C C . GLY A 1 196 ? -4.650 -14.003 -12.294 1.00 87.00 196 GLY A C 1
ATOM 1554 O O . GLY A 1 196 ? -4.816 -13.328 -13.306 1.00 87.00 196 GLY A O 1
ATOM 1555 N N . TYR A 1 197 ? -3.574 -13.886 -11.513 1.00 89.31 197 TYR A N 1
ATOM 1556 C CA . TYR A 1 197 ? -2.427 -13.042 -11.827 1.00 89.31 197 TYR A CA 1
ATOM 1557 C C . TYR A 1 197 ? -1.225 -13.894 -12.233 1.00 89.31 197 TYR A C 1
ATOM 1559 O O . TYR A 1 197 ? -1.045 -15.017 -11.765 1.00 89.31 197 TYR A O 1
ATOM 1567 N N . ASP A 1 198 ? -0.395 -13.345 -13.112 1.00 88.81 198 ASP A N 1
ATOM 1568 C CA . ASP A 1 198 ? 0.821 -13.986 -13.605 1.00 88.81 198 ASP A CA 1
ATOM 1569 C C . ASP A 1 198 ? 2.053 -13.203 -13.123 1.00 88.81 198 ASP A C 1
ATOM 1571 O O . ASP A 1 198 ? 1.962 -12.011 -12.825 1.00 88.81 198 ASP A O 1
ATOM 1575 N N . LEU A 1 199 ? 3.222 -13.833 -13.068 1.00 84.94 199 LEU A N 1
ATOM 1576 C CA . LEU A 1 199 ? 4.503 -13.165 -12.806 1.00 84.94 199 LEU A CA 1
ATOM 1577 C C . LEU A 1 199 ? 5.089 -12.534 -14.075 1.00 84.94 199 LEU A C 1
ATOM 1579 O O . LEU A 1 199 ? 5.850 -11.566 -13.997 1.00 84.94 199 LEU A O 1
ATOM 1583 N N . GLY A 1 200 ? 4.694 -13.030 -15.250 1.00 82.69 200 GLY A N 1
ATOM 1584 C CA . GLY A 1 200 ? 5.193 -12.547 -16.529 1.00 82.69 200 GLY A CA 1
ATOM 1585 C C . GLY A 1 200 ? 6.704 -12.754 -16.641 1.00 82.69 200 GLY A C 1
ATOM 1586 O O . GLY A 1 200 ? 7.219 -13.833 -16.377 1.00 82.69 200 GLY A O 1
ATOM 1587 N N . SER A 1 201 ? 7.429 -11.710 -17.042 1.00 80.50 201 SER A N 1
ATOM 1588 C CA . SER A 1 201 ? 8.879 -11.731 -17.295 1.00 80.50 201 SER A CA 1
ATOM 1589 C C . SER A 1 201 ? 9.751 -11.281 -16.107 1.00 80.50 201 SER A C 1
ATOM 1591 O O . SER A 1 201 ? 10.931 -10.945 -16.296 1.00 80.50 201 SER A O 1
ATOM 1593 N N . LEU A 1 202 ? 9.184 -11.218 -14.897 1.00 85.94 202 LEU A N 1
ATOM 1594 C CA . LEU A 1 202 ? 9.941 -10.959 -13.669 1.00 85.94 202 LEU A CA 1
ATOM 1595 C C . LEU A 1 202 ? 10.757 -12.193 -13.276 1.00 85.94 202 LEU A C 1
ATOM 1597 O O . LEU A 1 202 ? 10.249 -13.310 -13.287 1.00 85.94 202 LEU A O 1
ATOM 1601 N N . GLY A 1 203 ? 12.020 -11.975 -12.923 1.00 85.50 203 GLY A N 1
ATOM 1602 C CA . GLY A 1 203 ? 12.852 -12.965 -12.247 1.00 85.50 203 GLY A CA 1
ATOM 1603 C C . GLY A 1 203 ? 12.627 -12.930 -10.737 1.00 85.50 203 GLY A C 1
ATOM 1604 O O . GLY A 1 203 ? 12.029 -11.991 -10.208 1.00 85.50 203 GLY A O 1
ATOM 1605 N N . ASP A 1 204 ? 13.135 -13.930 -10.023 1.00 83.44 204 ASP A N 1
ATOM 1606 C CA . ASP A 1 204 ? 12.878 -14.104 -8.585 1.00 83.44 204 ASP A CA 1
ATOM 1607 C C . ASP A 1 204 ? 13.318 -12.898 -7.734 1.00 83.44 204 ASP A C 1
ATOM 1609 O O . ASP A 1 204 ? 12.620 -12.528 -6.784 1.00 83.44 204 ASP A O 1
ATOM 1613 N N . ASP A 1 205 ? 14.388 -12.214 -8.145 1.00 86.06 205 ASP A N 1
ATOM 1614 C CA . ASP A 1 205 ? 14.980 -11.066 -7.443 1.00 86.06 205 ASP A CA 1
ATOM 1615 C C . ASP A 1 205 ? 14.471 -9.691 -7.913 1.00 86.06 205 ASP A C 1
ATOM 1617 O O . ASP A 1 205 ? 14.869 -8.665 -7.362 1.00 86.06 205 ASP A O 1
ATOM 1621 N N . ASP A 1 206 ? 13.587 -9.636 -8.912 1.00 89.81 206 ASP A N 1
ATOM 1622 C CA . ASP A 1 206 ? 13.075 -8.362 -9.418 1.00 89.81 206 ASP A CA 1
ATOM 1623 C C . ASP A 1 206 ? 11.934 -7.834 -8.532 1.00 89.81 206 ASP A C 1
ATOM 1625 O O . ASP A 1 206 ? 10.791 -8.310 -8.593 1.00 89.81 206 ASP A O 1
ATOM 1629 N N . TRP A 1 207 ? 12.248 -6.815 -7.733 1.00 91.62 207 TRP A N 1
ATOM 1630 C CA . TRP A 1 207 ? 11.339 -6.158 -6.793 1.00 91.62 207 TRP A CA 1
ATOM 1631 C C . TRP A 1 207 ? 11.297 -4.642 -7.015 1.00 91.62 207 TRP A C 1
ATOM 1633 O O . TRP A 1 207 ? 12.269 -4.081 -7.519 1.00 91.62 207 TRP A O 1
ATOM 1643 N N . PRO A 1 208 ? 10.219 -3.948 -6.600 1.00 91.31 208 PRO A N 1
ATOM 1644 C CA . PRO A 1 208 ? 10.196 -2.494 -6.640 1.00 91.31 208 PRO A CA 1
ATOM 1645 C C . PRO A 1 208 ? 11.275 -1.909 -5.722 1.00 91.31 208 PRO A C 1
ATOM 1647 O O . PRO A 1 208 ? 11.286 -2.145 -4.510 1.00 91.31 208 PRO A O 1
ATOM 1650 N N . GLU A 1 209 ? 12.146 -1.078 -6.282 1.00 90.44 209 GLU A N 1
ATOM 1651 C CA . GLU A 1 209 ? 13.168 -0.312 -5.556 1.00 90.44 209 GLU A CA 1
ATOM 1652 C C . GLU A 1 209 ? 12.583 0.942 -4.873 1.00 90.44 209 GLU A C 1
ATOM 1654 O O . GLU A 1 209 ? 13.169 2.023 -4.885 1.00 90.44 209 GLU A O 1
ATOM 1659 N N . ILE A 1 210 ? 11.400 0.812 -4.264 1.00 90.12 210 ILE A N 1
ATOM 1660 C CA . ILE A 1 210 ? 10.739 1.873 -3.496 1.00 90.12 210 ILE A CA 1
ATOM 1661 C C . ILE A 1 210 ? 10.252 1.343 -2.142 1.00 90.12 210 ILE A C 1
ATOM 1663 O O . ILE A 1 210 ? 10.035 0.138 -1.992 1.00 90.12 210 ILE A O 1
ATOM 1667 N N . PRO A 1 211 ? 10.029 2.209 -1.137 1.00 91.00 211 PRO A N 1
ATOM 1668 C CA . PRO A 1 211 ? 9.426 1.777 0.117 1.00 91.00 211 PRO A CA 1
ATOM 1669 C C . PRO A 1 211 ? 8.026 1.164 -0.104 1.00 91.00 211 PRO A C 1
ATOM 1671 O O . PRO A 1 211 ? 7.192 1.792 -0.761 1.00 91.00 211 PRO A O 1
ATOM 1674 N N . PRO A 1 212 ? 7.703 -0.000 0.495 1.00 92.81 212 PRO A N 1
ATOM 1675 C CA . PRO A 1 212 ? 6.388 -0.643 0.361 1.00 92.81 212 PRO A CA 1
ATOM 1676 C C . PRO A 1 212 ? 5.213 0.271 0.733 1.00 92.81 212 PRO A C 1
ATOM 1678 O O . PRO A 1 212 ? 4.191 0.293 0.051 1.00 92.81 212 PRO A O 1
ATOM 1681 N N . ALA A 1 213 ? 5.396 1.096 1.766 1.00 92.44 213 ALA A N 1
ATOM 1682 C CA . ALA A 1 213 ? 4.433 2.110 2.181 1.00 92.44 213 ALA A CA 1
ATOM 1683 C C . ALA A 1 213 ? 4.129 3.145 1.086 1.00 92.44 213 ALA A C 1
ATOM 1685 O O . ALA A 1 213 ? 2.998 3.610 0.975 1.00 92.44 213 ALA A O 1
ATOM 1686 N N . TRP A 1 214 ? 5.123 3.518 0.274 1.00 94.69 214 TRP A N 1
ATOM 1687 C CA . TRP A 1 214 ? 4.932 4.472 -0.819 1.00 94.69 214 TRP A CA 1
ATOM 1688 C C . TRP A 1 214 ? 4.127 3.843 -1.951 1.00 94.69 214 TRP A C 1
ATOM 1690 O O . TRP A 1 214 ? 3.245 4.505 -2.490 1.00 94.69 214 TRP A O 1
ATOM 1700 N N . LEU A 1 215 ? 4.368 2.561 -2.255 1.00 95.06 215 LEU A N 1
ATOM 1701 C CA . LEU A 1 215 ? 3.547 1.801 -3.201 1.00 95.06 215 LEU A CA 1
ATOM 1702 C C . LEU A 1 215 ? 2.097 1.718 -2.712 1.00 95.06 215 LEU A C 1
ATOM 1704 O O . LEU A 1 215 ? 1.177 2.023 -3.466 1.00 95.06 215 LEU A O 1
ATOM 1708 N N . ALA A 1 216 ? 1.893 1.372 -1.436 1.00 95.56 216 ALA A N 1
ATOM 1709 C CA . ALA A 1 216 ? 0.564 1.299 -0.835 1.00 95.56 216 ALA A CA 1
ATOM 1710 C C . ALA A 1 216 ? -0.173 2.642 -0.901 1.00 95.56 216 ALA A C 1
ATOM 1712 O O . ALA A 1 216 ? -1.328 2.687 -1.309 1.00 95.56 216 ALA A O 1
ATOM 1713 N N . LEU A 1 217 ? 0.497 3.746 -0.552 1.00 95.56 217 LEU A N 1
ATOM 1714 C CA . LEU A 1 217 ? -0.090 5.083 -0.644 1.00 95.56 217 LEU A CA 1
ATOM 1715 C C . LEU A 1 217 ? -0.352 5.497 -2.095 1.00 95.56 217 LEU A C 1
ATOM 1717 O O . LEU A 1 217 ? -1.413 6.049 -2.367 1.00 95.56 217 LEU A O 1
ATOM 1721 N N . GLY A 1 218 ? 0.558 5.205 -3.028 1.00 94.69 218 GLY A N 1
ATOM 1722 C CA . GLY A 1 218 ? 0.362 5.475 -4.454 1.00 94.69 218 GLY A CA 1
ATOM 1723 C C . GLY A 1 218 ? -0.846 4.738 -5.028 1.00 94.69 218 GLY A C 1
ATOM 1724 O O . GLY A 1 218 ? -1.625 5.318 -5.780 1.00 94.69 218 GLY A O 1
ATOM 1725 N N . TRP A 1 219 ? -1.058 3.493 -4.607 1.00 95.06 219 TRP A N 1
ATOM 1726 C CA . TRP A 1 219 ? -2.244 2.728 -4.973 1.00 95.06 219 TRP A CA 1
ATOM 1727 C C . TRP A 1 219 ? -3.520 3.240 -4.307 1.00 95.06 219 TRP A C 1
ATOM 1729 O O . TRP A 1 219 ? -4.518 3.441 -4.988 1.00 95.06 219 TRP A O 1
ATOM 1739 N N . ILE A 1 220 ? -3.500 3.540 -3.008 1.00 95.12 220 ILE A N 1
ATOM 1740 C CA . ILE A 1 220 ? -4.650 4.160 -2.332 1.00 95.12 220 ILE A CA 1
ATOM 1741 C C . ILE A 1 220 ? -5.089 5.431 -3.066 1.00 95.12 220 ILE A C 1
ATOM 1743 O O . ILE A 1 220 ? -6.276 5.644 -3.301 1.00 95.12 220 ILE A O 1
ATOM 1747 N N . VAL A 1 221 ? -4.118 6.253 -3.458 1.00 94.38 221 VAL A N 1
ATOM 1748 C CA . VAL A 1 221 ? -4.335 7.460 -4.249 1.00 94.38 221 VAL A CA 1
ATOM 1749 C C . VAL A 1 221 ? -4.949 7.129 -5.621 1.00 94.38 221 VAL A C 1
ATOM 1751 O O . VAL A 1 221 ? -5.855 7.830 -6.070 1.00 94.38 221 VAL A O 1
ATOM 1754 N N . SER A 1 222 ? -4.511 6.050 -6.279 1.00 92.12 222 SER A N 1
ATOM 1755 C CA . SER A 1 222 ? -5.031 5.650 -7.592 1.00 92.12 222 SER A CA 1
ATOM 1756 C C . SER A 1 222 ? -6.483 5.178 -7.576 1.00 92.12 222 SER A C 1
ATOM 1758 O O . SER A 1 222 ? -7.159 5.314 -8.595 1.00 92.12 222 SER A O 1
ATOM 1760 N N . LEU A 1 223 ? -7.007 4.711 -6.436 1.00 91.81 223 LEU A N 1
ATOM 1761 C CA . LEU A 1 223 ? -8.403 4.262 -6.313 1.00 91.81 223 LEU A CA 1
ATOM 1762 C C . LEU A 1 223 ? -9.414 5.338 -6.733 1.00 91.81 223 LEU A C 1
ATOM 1764 O O . LEU A 1 223 ? -10.482 5.012 -7.247 1.00 91.81 223 LEU A O 1
ATOM 1768 N N . ARG A 1 224 ? -9.085 6.623 -6.550 1.00 89.06 224 ARG A N 1
ATOM 1769 C CA . ARG A 1 224 ? -9.942 7.737 -6.986 1.00 89.06 224 ARG A CA 1
ATOM 1770 C C . ARG A 1 224 ? -9.815 8.068 -8.471 1.00 89.06 224 ARG A C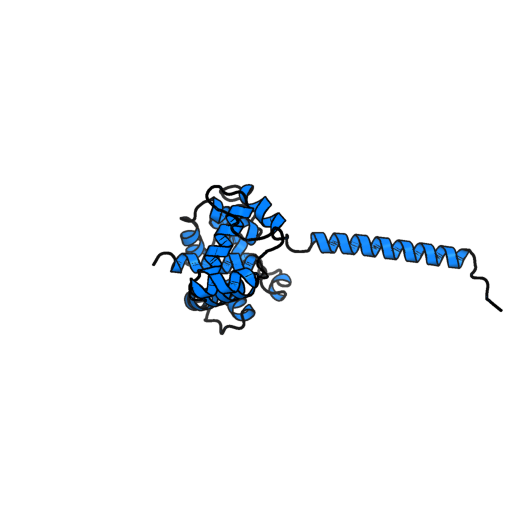 1
ATOM 1772 O O . ARG A 1 224 ? -10.725 8.677 -9.021 1.00 89.06 224 ARG A O 1
ATOM 1779 N N . PHE A 1 225 ? -8.705 7.696 -9.102 1.00 82.25 225 PHE A N 1
ATOM 1780 C CA . PHE A 1 225 ? -8.444 7.952 -10.520 1.00 82.25 225 PHE A CA 1
ATOM 1781 C C . PHE A 1 225 ? -8.874 6.781 -11.410 1.00 82.25 225 PHE A C 1
ATOM 1783 O O . PHE A 1 225 ? -9.248 7.001 -12.553 1.00 82.25 225 PHE A O 1
ATOM 1790 N N . ALA A 1 226 ? -8.894 5.558 -10.873 1.00 65.56 226 ALA A N 1
ATOM 1791 C CA . ALA A 1 226 ? -9.366 4.358 -11.564 1.00 65.56 226 ALA A CA 1
ATOM 1792 C C . ALA A 1 226 ? -10.904 4.255 -11.659 1.00 65.56 226 ALA A C 1
ATOM 1794 O O . ALA A 1 226 ? -11.417 3.425 -12.402 1.00 65.56 226 ALA A O 1
ATOM 1795 N N . ALA A 1 227 ? -11.641 5.077 -10.903 1.00 46.66 227 ALA A N 1
ATOM 1796 C CA . ALA A 1 227 ? -13.107 5.125 -10.901 1.00 46.66 227 ALA A CA 1
ATOM 1797 C C . ALA A 1 227 ? -13.700 6.165 -11.882 1.00 46.66 227 ALA A C 1
ATOM 1799 O O . ALA A 1 227 ? -14.885 6.489 -11.773 1.00 46.66 227 ALA A O 1
ATOM 1800 N N . GLY A 1 228 ? -12.878 6.716 -12.784 1.00 34.34 228 GLY A N 1
ATOM 1801 C CA . GLY A 1 228 ? -13.259 7.707 -13.799 1.00 34.34 228 GLY A CA 1
ATOM 1802 C C . GLY A 1 228 ? -13.400 7.117 -15.192 1.00 34.34 228 GLY A C 1
ATOM 1803 O O . GLY A 1 228 ? -12.568 6.255 -15.547 1.00 34.34 228 GLY A O 1
#

Secondary structure (DSSP, 8-state):
------HHHHHHHHHHHHHHHHHHHHHHHHHHHHSPPPHHHHHHHHTTPPSS-S----PPTTSHHHHHHHHHTTS-HHHHHHHHHHTT-S--SHHHHHHHHHH---SHHHHT-TT-S---HHHHHHHHHHHTT--PPPGGGHHHHHHHHHHHHHHHHHHTS-HHHHHHHHHHS-TTSSHHHHHHHHHHHHHTT-TT---TT--TT---SS-HHHHHHHHHHHTTTTT-